Protein AF-A0A642UZW4-F1 (afdb_monomer_lite)

Sequence (227 aa):
MATSSFRPPGPIIRKPLVDSPTFKESLAEALVALPTDNDRHILNDFFTNYDKLSMEDAKAMNEIHKNSVEYCSSLVEKDPTVTVEKLEKIDERAVKYHHEWMQESEAIVAELESILAKEPTTEGKLLRSLENREMLKAARHKFIYKNKILFHNFISLDEEDRVKFNQASADYESRLDATEAEYYRKLDGLVVGSFVGSNITAITELRHGIQVEFNDDGVQKVILIKF

Radius of gyration: 21.27 Å; chains: 1; bounding box: 50×30×58 Å

Secondary structure (DSSP, 8-state):
------PPPPP--PPPSTT-HHHHHHHHHHHHH-SSHHHHHHHHHHHHHHHHHHHHHHHHHHHHHHHHHHHHHHHHHH-TT--HHHHHHHHHHHHHHHHHHHHHHHHHHHHHHHHHTT---HHHHHHHHHHHHHHHHHHHHHHHHHHHHHHHHHS---HHHHHHHHHHHHHHHHHHHHHHHHHHHHHHHHHHHHTTTSSEEEEEEETTEEEEEE-SSS---------

Foldseek 3Di:
DDPPQQDAQDAPDDDQQVPDPLAVVQLVVVLVPFPDPLLSVLSVVLSVVLSVLSVVLSVQSRVLVVVLVVLLSVLLVVFPPDDPVLSVVLNVVRNVLSVVLVVQLVVLQVVLLVVLVVDPDLVVNVVSLVVSVVSNLVSVVVSLVSSLVSSVVRGDDDPVVVVVNVVSSVVSSVSNVVSVVVSVVVSVVSVVVSCVVHQWAEWDDGPRHIDTDGDPDDHDYDYDDGD

Organism: Diutina rugosa (NCBI:txid5481)

pLDDT: mean 77.92, std 15.61, range [28.47, 95.56]

Structure (mmCIF, N/CA/C/O backbone):
data_AF-A0A642UZW4-F1
#
_entry.id   AF-A0A642UZW4-F1
#
loop_
_atom_site.group_PDB
_atom_site.id
_atom_site.type_symbol
_atom_site.label_atom_id
_atom_site.label_alt_id
_atom_site.label_comp_id
_atom_site.label_asym_id
_atom_site.label_entity_id
_atom_site.label_seq_id
_atom_site.pdbx_PDB_ins_code
_atom_site.Cartn_x
_atom_site.Cartn_y
_atom_site.Cartn_z
_atom_site.occupancy
_atom_site.B_iso_or_equiv
_atom_site.auth_seq_id
_atom_site.auth_comp_id
_atom_site.auth_asym_id
_atom_site.auth_atom_id
_atom_site.pdbx_PDB_model_num
ATOM 1 N N . MET A 1 1 ? -23.072 -18.637 25.030 1.00 33.25 1 MET A N 1
ATOM 2 C CA . MET A 1 1 ? -22.473 -17.297 24.865 1.00 33.25 1 MET A CA 1
ATOM 3 C C . MET A 1 1 ? -21.760 -17.302 23.527 1.00 33.25 1 MET A C 1
ATOM 5 O O . MET A 1 1 ? -20.817 -18.064 23.377 1.00 33.25 1 MET A O 1
ATOM 9 N N . ALA A 1 2 ? -22.277 -16.580 22.533 1.00 28.47 2 ALA A N 1
ATOM 10 C CA . ALA A 1 2 ? -21.600 -16.420 21.250 1.00 28.47 2 ALA A CA 1
ATOM 11 C C . ALA A 1 2 ? -20.626 -15.245 21.389 1.00 28.47 2 ALA A C 1
ATOM 13 O O . ALA A 1 2 ? -21.051 -14.105 21.553 1.00 28.47 2 ALA A O 1
ATOM 14 N N . THR A 1 3 ? -19.328 -15.531 21.406 1.00 34.94 3 THR A N 1
ATOM 15 C CA . THR A 1 3 ? -18.273 -14.519 21.338 1.00 34.94 3 THR A CA 1
ATOM 16 C C . THR A 1 3 ? -18.221 -14.002 19.904 1.00 34.94 3 THR A C 1
ATOM 18 O O . THR A 1 3 ? -17.580 -14.607 19.044 1.00 34.94 3 THR A O 1
ATOM 21 N N . SER A 1 4 ? -18.951 -12.923 19.623 1.00 40.53 4 SER A N 1
ATOM 22 C CA . SER A 1 4 ? -18.766 -12.150 18.395 1.00 40.53 4 SER A CA 1
ATOM 23 C C . SER A 1 4 ? -17.410 -11.456 18.491 1.00 40.53 4 SER A C 1
ATOM 25 O O . SER A 1 4 ? -17.287 -10.406 19.117 1.00 40.53 4 SER A O 1
ATOM 27 N N . SER A 1 5 ? -16.370 -12.091 17.952 1.00 47.75 5 SER A N 1
ATOM 28 C CA . SER A 1 5 ? -15.049 -11.482 17.831 1.00 47.75 5 SER A CA 1
ATOM 29 C C . SER A 1 5 ? -15.159 -10.282 16.895 1.00 47.75 5 SER A C 1
ATOM 31 O O . SER A 1 5 ? -15.598 -10.452 15.755 1.00 47.75 5 SER A O 1
ATOM 33 N N . PHE A 1 6 ? -14.754 -9.101 17.362 1.00 43.12 6 PHE A N 1
ATOM 34 C CA . PHE A 1 6 ? -14.530 -7.932 16.517 1.00 43.12 6 PHE A CA 1
ATOM 35 C C . PHE A 1 6 ? -13.739 -8.356 15.271 1.00 43.12 6 PHE A C 1
ATOM 37 O O . PHE A 1 6 ? -12.620 -8.861 15.386 1.00 43.12 6 PHE A O 1
ATOM 44 N N . ARG A 1 7 ? -14.352 -8.228 14.089 1.00 48.97 7 ARG A N 1
ATOM 45 C CA . ARG A 1 7 ? -13.653 -8.421 12.822 1.00 48.97 7 ARG A CA 1
ATOM 46 C C . ARG A 1 7 ? -13.128 -7.054 12.405 1.00 48.97 7 ARG A C 1
ATOM 48 O O . ARG A 1 7 ? -13.911 -6.125 12.249 1.00 48.97 7 ARG A O 1
ATOM 55 N N . PRO A 1 8 ? -11.811 -6.880 12.313 1.00 49.12 8 PRO A N 1
ATOM 56 C CA . PRO A 1 8 ? -11.257 -5.611 11.892 1.00 49.12 8 PRO A CA 1
ATOM 57 C C . PRO A 1 8 ? -11.430 -5.455 10.378 1.00 49.12 8 PRO A C 1
ATOM 59 O O . PRO A 1 8 ? -11.620 -6.459 9.679 1.00 49.12 8 PRO A O 1
ATOM 62 N N . PRO A 1 9 ? -11.316 -4.223 9.848 1.00 48.22 9 PRO A N 1
ATOM 63 C CA . PRO A 1 9 ? -11.236 -4.030 8.408 1.00 48.22 9 PRO A CA 1
ATOM 64 C C . PRO A 1 9 ? -10.120 -4.909 7.831 1.00 48.22 9 PRO A C 1
ATOM 66 O O . PRO A 1 9 ? -9.097 -5.129 8.477 1.00 48.22 9 PRO A O 1
ATOM 69 N N . GLY A 1 10 ? -10.353 -5.452 6.635 1.00 43.06 10 GLY A N 1
ATOM 70 C CA . GLY A 1 10 ? -9.433 -6.391 6.003 1.00 43.06 10 GLY A CA 1
ATOM 71 C C . GLY A 1 10 ? -8.014 -5.822 5.861 1.00 43.06 10 GLY A C 1
ATOM 72 O O . GLY A 1 10 ? -7.843 -4.599 5.818 1.00 43.06 10 GLY A O 1
ATOM 73 N N . PRO A 1 11 ? -6.994 -6.698 5.774 1.00 51.03 11 PRO A N 1
ATOM 74 C CA . PRO A 1 11 ? -5.611 -6.273 5.601 1.00 51.03 11 PRO A CA 1
ATOM 75 C C . PRO A 1 11 ? -5.443 -5.349 4.390 1.00 51.03 11 PRO A C 1
ATOM 77 O O . PRO A 1 11 ? -6.245 -5.360 3.455 1.00 51.03 11 PRO A O 1
ATOM 80 N N . ILE A 1 12 ? -4.348 -4.589 4.370 1.00 53.34 12 ILE A N 1
ATOM 81 C CA . ILE A 1 12 ? -3.862 -3.964 3.137 1.00 53.34 12 ILE A CA 1
ATOM 82 C C . ILE A 1 12 ? -3.385 -5.117 2.245 1.00 53.34 12 ILE A C 1
ATOM 84 O O . ILE A 1 12 ? -2.287 -5.643 2.422 1.00 53.34 12 ILE A O 1
ATOM 88 N N . ILE A 1 13 ? -4.249 -5.584 1.343 1.00 48.22 13 ILE A N 1
ATOM 89 C CA . ILE A 1 13 ? -3.930 -6.699 0.452 1.00 48.22 13 ILE A CA 1
ATOM 90 C C . ILE A 1 13 ? -3.102 -6.151 -0.708 1.00 48.22 13 ILE A C 1
ATOM 92 O O . ILE A 1 13 ? -3.631 -5.435 -1.549 1.00 48.22 13 ILE A O 1
ATOM 96 N N . ARG A 1 14 ? -1.824 -6.532 -0.760 1.00 52.09 14 ARG A N 1
ATOM 97 C CA . ARG A 1 14 ? -1.014 -6.518 -1.984 1.00 52.09 14 ARG A CA 1
ATOM 98 C C . ARG A 1 14 ? -0.985 -7.952 -2.507 1.00 52.09 14 ARG A C 1
ATOM 100 O O . ARG A 1 14 ? -0.580 -8.852 -1.766 1.00 52.09 14 ARG A O 1
ATOM 107 N N . LYS A 1 15 ? -1.499 -8.211 -3.712 1.00 48.84 15 LYS A N 1
ATOM 108 C CA . LYS A 1 15 ? -1.473 -9.576 -4.279 1.00 48.84 15 LYS A CA 1
ATOM 109 C C . LYS A 1 15 ? -0.094 -9.881 -4.887 1.00 48.84 15 LYS A C 1
ATOM 111 O O . LYS A 1 15 ? 0.452 -9.008 -5.555 1.00 48.84 15 LYS A O 1
ATOM 116 N N . PRO A 1 16 ? 0.450 -11.105 -4.720 1.00 51.16 16 PRO A N 1
ATOM 117 C CA . PRO A 1 16 ? 1.653 -11.528 -5.436 1.00 51.16 16 PRO A CA 1
ATOM 118 C C . PRO A 1 16 ? 1.428 -11.454 -6.947 1.00 51.16 16 PRO A C 1
ATOM 120 O O . PRO A 1 16 ? 0.398 -11.908 -7.455 1.00 51.16 16 PRO A O 1
ATOM 123 N N . LEU A 1 17 ? 2.388 -10.879 -7.666 1.00 55.47 17 LEU A N 1
ATOM 124 C CA . LEU A 1 17 ? 2.251 -10.590 -9.097 1.00 55.47 17 LEU A CA 1
ATOM 125 C C . LEU A 1 17 ? 2.514 -11.811 -9.969 1.00 55.47 17 LEU A C 1
ATOM 127 O O . LEU A 1 17 ? 1.839 -12.014 -10.979 1.00 55.47 17 LEU A O 1
ATOM 131 N N . VAL A 1 18 ? 3.420 -12.685 -9.529 1.00 54.19 18 VAL A N 1
ATOM 132 C CA . VAL A 1 18 ? 3.810 -13.893 -10.271 1.00 54.19 18 VAL A CA 1
ATOM 133 C C . VAL A 1 18 ? 2.687 -14.913 -10.389 1.00 54.19 18 VAL A C 1
ATOM 135 O O . VAL A 1 18 ? 2.788 -15.805 -11.223 1.00 54.19 18 VAL A O 1
ATOM 138 N N . ASP A 1 19 ? 1.614 -14.798 -9.606 1.00 55.66 19 ASP A N 1
ATOM 139 C CA . ASP A 1 19 ? 0.481 -15.724 -9.660 1.00 55.66 19 ASP A CA 1
ATOM 140 C C . ASP A 1 19 ? -0.618 -15.292 -10.643 1.00 55.66 19 ASP A C 1
ATOM 142 O O . ASP A 1 19 ? -1.536 -16.068 -10.916 1.00 55.66 19 ASP A O 1
ATOM 146 N N . SER A 1 20 ? -0.518 -14.095 -11.233 1.00 60.47 20 SER A N 1
ATOM 147 C CA . SER A 1 20 ? -1.465 -13.623 -12.246 1.00 60.47 20 SER A CA 1
ATOM 148 C C . SER A 1 20 ? -1.226 -14.319 -13.600 1.00 60.47 20 SER A C 1
ATOM 150 O O . SER A 1 20 ? -0.134 -14.204 -14.161 1.00 60.47 20 SER A O 1
ATOM 152 N N . PRO A 1 21 ? -2.226 -15.016 -14.181 1.00 63.47 21 PRO A N 1
ATOM 153 C CA . PRO A 1 21 ? -2.098 -15.622 -15.511 1.00 63.47 21 PRO A CA 1
ATOM 154 C C . PRO A 1 21 ? -1.728 -14.596 -16.590 1.00 63.47 21 PRO A C 1
ATOM 156 O O . PRO A 1 21 ? -0.811 -14.824 -17.372 1.00 63.47 21 PRO A O 1
ATOM 159 N N . THR A 1 22 ? -2.360 -13.423 -16.550 1.00 65.69 22 THR A N 1
ATOM 160 C CA . THR A 1 22 ? -2.105 -12.307 -17.473 1.00 65.69 22 THR A CA 1
ATOM 161 C C . THR A 1 22 ? -0.685 -11.751 -17.332 1.00 65.69 22 THR A C 1
ATOM 163 O O . THR A 1 22 ? -0.067 -11.359 -18.321 1.00 65.69 22 THR A O 1
ATOM 166 N N . PHE A 1 23 ? -0.134 -11.757 -16.114 1.00 67.88 23 PHE A N 1
ATOM 167 C CA . PHE A 1 23 ? 1.257 -11.369 -15.874 1.00 67.88 23 PHE A CA 1
ATOM 168 C C . PHE A 1 23 ? 2.230 -12.379 -16.488 1.00 67.88 23 PHE A C 1
ATOM 170 O O . PHE A 1 23 ? 3.172 -11.978 -17.162 1.00 67.88 23 PHE A O 1
ATOM 177 N N . LYS A 1 24 ? 1.987 -13.686 -16.311 1.00 69.69 24 LYS A N 1
ATOM 178 C CA . LYS A 1 24 ? 2.837 -14.740 -16.895 1.00 69.69 24 LYS A CA 1
ATOM 179 C C . LYS A 1 24 ? 2.856 -14.682 -18.420 1.00 69.69 24 LYS A C 1
ATOM 181 O O . LYS A 1 24 ? 3.923 -14.821 -19.010 1.00 69.69 24 LYS A O 1
ATOM 186 N N . GLU A 1 25 ? 1.697 -14.465 -19.037 1.00 69.25 25 GLU A N 1
ATOM 187 C CA . GLU A 1 25 ? 1.569 -14.309 -20.491 1.00 69.25 25 GLU A CA 1
ATOM 188 C C . GLU A 1 25 ? 2.346 -13.083 -20.982 1.00 69.25 25 GLU A C 1
ATOM 190 O O . GLU A 1 25 ? 3.206 -13.204 -21.851 1.00 69.25 25 GLU A O 1
ATOM 195 N N . SER A 1 26 ? 2.148 -11.931 -20.341 1.00 68.06 26 SER A N 1
ATOM 196 C CA . SER A 1 26 ? 2.834 -10.692 -20.727 1.00 68.06 26 SER A CA 1
ATOM 197 C C . SER A 1 26 ? 4.344 -10.739 -20.479 1.00 68.06 26 SER A C 1
ATOM 199 O O . SER A 1 26 ? 5.124 -10.208 -21.266 1.00 68.06 26 SER A O 1
ATOM 201 N N . LEU A 1 27 ? 4.784 -11.393 -19.399 1.00 74.06 27 LEU A N 1
ATOM 202 C CA . LEU A 1 27 ? 6.203 -11.615 -19.127 1.00 74.06 27 LEU A CA 1
ATOM 203 C C . LEU A 1 27 ? 6.821 -12.526 -20.191 1.00 74.06 27 LEU A C 1
ATOM 205 O O . LEU A 1 27 ? 7.923 -12.253 -20.658 1.00 74.06 27 LEU A O 1
ATOM 209 N N . ALA A 1 28 ? 6.122 -13.587 -20.598 1.00 75.38 28 ALA A N 1
ATOM 210 C CA . ALA A 1 28 ? 6.591 -14.468 -21.661 1.00 75.38 28 ALA A CA 1
ATOM 211 C C . ALA A 1 28 ? 6.733 -13.717 -22.995 1.00 75.38 28 ALA A C 1
ATOM 213 O O . ALA A 1 28 ? 7.761 -13.854 -23.658 1.00 75.38 28 ALA A O 1
ATOM 214 N N . GLU A 1 29 ? 5.756 -12.880 -23.357 1.00 73.81 29 GLU A N 1
ATOM 215 C CA . GLU A 1 29 ? 5.827 -12.017 -24.544 1.00 73.81 29 GLU A CA 1
ATOM 216 C C . GLU A 1 29 ? 7.008 -11.039 -24.472 1.00 73.81 29 GLU A C 1
ATOM 218 O O . GLU A 1 29 ? 7.793 -10.939 -25.420 1.00 73.81 29 GLU A O 1
ATOM 223 N N . ALA A 1 30 ? 7.195 -10.382 -23.325 1.00 71.69 30 ALA A N 1
ATOM 224 C CA . ALA A 1 30 ? 8.317 -9.480 -23.095 1.00 71.69 30 ALA A CA 1
ATOM 225 C C . ALA A 1 30 ? 9.669 -10.198 -23.231 1.00 71.69 30 ALA A C 1
ATOM 227 O O . ALA A 1 30 ? 10.563 -9.698 -23.910 1.00 71.69 30 ALA A O 1
ATOM 228 N N . LEU A 1 31 ? 9.819 -11.393 -22.650 1.00 78.19 31 LEU A N 1
ATOM 229 C CA . LEU A 1 31 ? 11.052 -12.185 -22.727 1.00 78.19 31 LEU A CA 1
ATOM 230 C C . LEU A 1 31 ? 11.396 -12.598 -24.168 1.00 78.19 31 LEU A C 1
ATOM 232 O O . LEU A 1 31 ? 12.574 -12.617 -24.536 1.00 78.19 31 LEU A O 1
ATOM 236 N N . VAL A 1 32 ? 10.391 -12.900 -24.998 1.00 78.69 32 VAL A N 1
ATOM 237 C CA . VAL A 1 32 ? 10.591 -13.207 -26.426 1.00 78.69 32 VAL A CA 1
ATOM 238 C C . VAL A 1 32 ? 11.089 -11.980 -27.191 1.00 78.69 32 VAL A C 1
ATOM 240 O O . VAL A 1 32 ? 11.952 -12.118 -28.058 1.00 78.69 32 VAL A O 1
ATOM 243 N N . ALA A 1 33 ? 10.593 -10.789 -26.849 1.00 73.44 33 ALA A N 1
ATOM 244 C CA . ALA A 1 33 ? 10.985 -9.535 -27.490 1.00 73.44 33 ALA A CA 1
ATOM 245 C C . ALA A 1 33 ? 12.414 -9.075 -27.138 1.00 73.44 33 ALA A C 1
ATOM 247 O O . ALA A 1 33 ? 12.972 -8.230 -27.837 1.00 73.44 33 ALA A O 1
ATOM 248 N N . LEU A 1 34 ? 13.025 -9.618 -26.077 1.00 75.38 34 LEU A N 1
ATOM 249 C CA . LEU A 1 34 ? 14.373 -9.228 -25.666 1.00 75.38 34 LEU A CA 1
ATOM 250 C C . LEU A 1 34 ? 15.449 -9.755 -26.638 1.00 75.38 34 LEU A C 1
ATOM 252 O O . LEU A 1 34 ? 15.428 -10.938 -27.003 1.00 75.38 34 LEU A O 1
ATOM 256 N N . PRO A 1 35 ? 16.431 -8.909 -27.013 1.00 72.94 35 PRO A N 1
ATOM 257 C CA . PRO A 1 35 ? 17.403 -9.212 -28.062 1.00 72.94 35 PRO A CA 1
ATOM 258 C C . PRO A 1 35 ? 18.494 -10.195 -27.624 1.00 72.94 35 PRO A C 1
ATOM 260 O O . PRO A 1 35 ? 19.092 -10.853 -28.475 1.00 72.94 35 PRO A O 1
ATOM 263 N N . THR A 1 36 ? 18.768 -10.312 -26.319 1.00 81.62 36 THR A N 1
ATOM 264 C CA . THR A 1 36 ? 19.846 -11.163 -25.797 1.00 81.62 36 THR A CA 1
ATOM 265 C C . THR A 1 36 ? 19.372 -12.078 -24.669 1.00 81.62 36 THR A C 1
ATOM 267 O O . THR A 1 36 ? 18.489 -11.724 -23.888 1.00 81.62 36 THR A O 1
ATOM 270 N N . ASP A 1 37 ? 20.000 -13.252 -24.541 1.00 84.62 37 ASP A N 1
ATOM 271 C CA . ASP A 1 37 ? 19.759 -14.165 -23.411 1.00 84.62 37 ASP A CA 1
ATOM 272 C C . ASP A 1 37 ? 20.139 -13.532 -22.066 1.00 84.62 37 ASP A C 1
ATOM 274 O O . ASP A 1 37 ? 19.515 -13.815 -21.045 1.00 84.62 37 ASP A O 1
ATOM 278 N N . ASN A 1 38 ? 21.121 -12.627 -22.074 1.00 84.44 38 ASN A N 1
ATOM 279 C CA . ASN A 1 38 ? 21.510 -11.862 -20.897 1.00 84.44 38 ASN A CA 1
ATOM 280 C C . ASN A 1 38 ? 20.394 -10.902 -20.450 1.00 84.44 38 ASN A C 1
ATOM 282 O O . ASN A 1 38 ? 20.053 -10.881 -19.272 1.00 84.44 38 ASN A O 1
ATOM 286 N N . ASP A 1 39 ? 19.771 -10.165 -21.377 1.00 79.88 39 ASP A N 1
ATOM 287 C CA . ASP A 1 39 ? 18.637 -9.286 -21.058 1.00 79.88 39 ASP A CA 1
ATOM 288 C C . ASP A 1 39 ? 17.445 -10.101 -20.519 1.00 79.88 39 ASP A C 1
ATOM 290 O O . ASP A 1 39 ? 16.787 -9.680 -19.567 1.00 79.88 39 ASP A O 1
ATOM 294 N N . ARG A 1 40 ? 17.190 -11.298 -21.076 1.00 83.56 40 ARG A N 1
ATOM 295 C CA . ARG A 1 40 ? 16.146 -12.222 -20.584 1.00 83.56 40 ARG A CA 1
ATOM 296 C C . ARG A 1 40 ? 16.407 -12.673 -19.154 1.00 83.56 40 ARG A C 1
ATOM 298 O O . ARG A 1 40 ? 15.490 -12.655 -18.334 1.00 83.56 40 ARG A O 1
ATOM 305 N N . HIS A 1 41 ? 17.647 -13.057 -18.856 1.00 86.25 41 HIS A N 1
ATOM 306 C CA . HIS A 1 41 ? 18.057 -13.440 -17.508 1.00 86.25 41 HIS A CA 1
ATOM 307 C C . HIS A 1 41 ? 17.889 -12.273 -16.529 1.00 86.25 41 HIS A C 1
ATOM 309 O O . HIS A 1 41 ? 17.290 -12.443 -15.471 1.00 86.25 41 HIS A O 1
ATOM 315 N N . ILE A 1 42 ? 18.338 -11.076 -16.913 1.00 85.75 42 ILE A N 1
ATOM 316 C CA . ILE A 1 42 ? 18.202 -9.850 -16.120 1.00 85.75 42 ILE A CA 1
ATOM 317 C C . ILE A 1 42 ? 16.729 -9.533 -15.822 1.00 85.75 42 ILE A C 1
ATOM 319 O O . ILE A 1 42 ? 16.389 -9.250 -14.672 1.00 85.75 42 ILE A O 1
ATOM 323 N N . LEU A 1 43 ? 15.848 -9.599 -16.827 1.00 82.88 43 LEU A N 1
ATOM 324 C CA . LEU A 1 43 ? 14.422 -9.315 -16.650 1.00 82.88 43 LEU A CA 1
ATOM 325 C C . LEU A 1 43 ? 13.751 -10.336 -15.718 1.00 82.88 43 LEU A C 1
ATOM 327 O O . LEU A 1 43 ? 12.979 -9.961 -14.835 1.00 82.88 43 LEU A O 1
ATOM 331 N N . ASN A 1 44 ? 14.061 -11.622 -15.884 1.00 84.56 44 ASN A N 1
ATOM 332 C CA . ASN A 1 44 ? 13.497 -12.687 -15.055 1.00 84.56 44 ASN A CA 1
ATOM 333 C C . ASN A 1 44 ? 13.981 -12.606 -13.593 1.00 84.56 44 ASN A C 1
ATOM 335 O O . ASN A 1 44 ? 13.190 -12.736 -12.652 1.00 84.56 44 ASN A O 1
ATOM 339 N N . ASP A 1 45 ? 15.271 -12.325 -13.391 1.00 87.06 45 ASP A N 1
ATOM 340 C CA . ASP A 1 45 ? 15.851 -12.092 -12.066 1.00 87.06 45 ASP A CA 1
ATOM 341 C C . ASP A 1 45 ? 15.247 -10.861 -11.394 1.00 87.06 45 ASP A C 1
ATOM 343 O O . ASP A 1 45 ? 14.955 -10.889 -10.194 1.00 87.06 45 ASP A O 1
ATOM 347 N N . PHE A 1 46 ? 15.037 -9.780 -12.152 1.00 85.94 46 PHE A N 1
ATOM 348 C CA . PHE A 1 46 ? 14.374 -8.583 -11.654 1.00 85.94 46 PHE A CA 1
ATOM 349 C C . PHE A 1 46 ? 12.989 -8.923 -11.099 1.00 85.94 46 PHE A C 1
ATOM 351 O O . PHE A 1 46 ? 12.739 -8.656 -9.926 1.00 85.94 46 PHE A O 1
ATOM 358 N N . PHE A 1 47 ? 12.123 -9.575 -11.884 1.00 82.38 47 PHE A N 1
ATOM 359 C CA . PHE A 1 47 ? 10.766 -9.910 -11.440 1.00 82.38 47 PHE A CA 1
ATOM 360 C C . PHE A 1 47 ? 10.740 -10.891 -10.263 1.00 82.38 47 PHE A C 1
ATOM 362 O O . PHE A 1 47 ? 9.913 -10.746 -9.365 1.00 82.38 47 PHE A O 1
ATOM 369 N N . THR A 1 48 ? 11.684 -11.834 -10.205 1.00 84.44 48 THR A N 1
ATOM 370 C CA . THR A 1 48 ? 11.826 -12.746 -9.058 1.00 84.44 48 THR A CA 1
ATOM 371 C C . THR A 1 48 ? 12.182 -11.999 -7.770 1.00 84.44 48 THR A C 1
ATOM 373 O O . THR A 1 48 ? 11.646 -12.292 -6.701 1.00 84.44 48 THR A O 1
ATOM 376 N N . ASN A 1 49 ? 13.109 -11.042 -7.837 1.00 87.75 49 ASN A N 1
ATOM 377 C CA . ASN A 1 49 ? 13.505 -10.250 -6.670 1.00 87.75 49 ASN A CA 1
ATOM 378 C C . ASN A 1 49 ? 12.456 -9.202 -6.299 1.00 87.75 49 ASN A C 1
ATOM 380 O O . ASN A 1 49 ? 12.255 -8.911 -5.121 1.00 87.75 49 ASN A O 1
ATOM 384 N N . TYR A 1 50 ? 11.771 -8.670 -7.301 1.00 83.38 50 TYR A N 1
ATOM 385 C CA . TYR A 1 50 ? 10.678 -7.740 -7.126 1.00 83.38 50 TYR A CA 1
ATOM 386 C C . TYR A 1 50 ? 9.489 -8.398 -6.399 1.00 83.38 50 TYR A C 1
ATOM 388 O O . TYR A 1 50 ? 8.975 -7.825 -5.440 1.00 83.38 50 TYR A O 1
ATOM 396 N N . ASP A 1 51 ? 9.112 -9.627 -6.761 1.00 82.06 51 ASP A N 1
ATOM 397 C CA . ASP A 1 51 ? 8.048 -10.355 -6.060 1.00 82.06 51 ASP A CA 1
ATOM 398 C C . ASP A 1 51 ? 8.397 -10.620 -4.590 1.00 82.06 51 ASP A C 1
ATOM 400 O O . ASP A 1 51 ? 7.600 -10.329 -3.699 1.00 82.06 51 ASP A O 1
ATOM 404 N N . LYS A 1 52 ? 9.633 -11.059 -4.311 1.00 86.94 52 LYS A N 1
ATOM 405 C CA . LYS A 1 52 ? 10.127 -11.205 -2.931 1.00 86.94 52 LYS A CA 1
ATOM 406 C C . LYS A 1 52 ? 10.007 -9.897 -2.149 1.00 86.94 52 LYS A C 1
ATOM 408 O O . LYS A 1 52 ? 9.527 -9.910 -1.019 1.00 86.94 52 LYS A O 1
ATOM 413 N N . LEU A 1 53 ? 10.412 -8.777 -2.752 1.00 86.19 53 LEU A N 1
ATOM 414 C CA . LEU A 1 53 ? 10.310 -7.455 -2.136 1.00 86.19 53 LEU A CA 1
ATOM 415 C C . LEU A 1 53 ? 8.847 -7.069 -1.849 1.00 86.19 53 LEU A C 1
ATOM 417 O O . LEU A 1 53 ? 8.551 -6.572 -0.763 1.00 86.19 53 LEU A O 1
ATOM 421 N N . SER A 1 54 ? 7.936 -7.328 -2.789 1.00 81.00 54 SER A N 1
ATOM 422 C CA . SER A 1 54 ? 6.499 -7.078 -2.624 1.00 81.00 54 SER A CA 1
ATOM 423 C C . SER A 1 54 ? 5.894 -7.934 -1.503 1.00 81.00 54 SER A C 1
ATOM 425 O O . SER A 1 54 ? 5.163 -7.427 -0.652 1.00 81.00 54 SER A O 1
ATOM 427 N N . MET A 1 55 ? 6.267 -9.216 -1.418 1.00 83.19 55 MET A N 1
ATOM 428 C CA . MET A 1 55 ? 5.848 -10.109 -0.333 1.00 83.19 55 MET A CA 1
ATOM 429 C C . MET A 1 55 ? 6.382 -9.670 1.039 1.00 83.19 55 MET A C 1
ATOM 431 O O . MET A 1 55 ? 5.655 -9.743 2.033 1.00 83.19 55 MET A O 1
ATOM 435 N N . GLU A 1 56 ? 7.642 -9.230 1.116 1.00 89.19 56 GLU A N 1
ATOM 436 C CA . GLU A 1 56 ? 8.242 -8.694 2.346 1.00 89.19 56 GLU A CA 1
ATOM 437 C C . GLU A 1 56 ? 7.498 -7.452 2.842 1.00 89.19 56 GLU A C 1
ATOM 439 O O . GLU A 1 56 ? 7.169 -7.361 4.027 1.00 89.19 56 GLU A O 1
ATOM 444 N N . ASP A 1 57 ? 7.201 -6.519 1.937 1.00 85.38 57 ASP A N 1
ATOM 445 C CA . ASP A 1 57 ? 6.442 -5.313 2.249 1.00 85.38 57 ASP A CA 1
ATOM 446 C C . ASP A 1 57 ? 5.008 -5.642 2.689 1.00 85.38 57 ASP A C 1
ATOM 448 O O . ASP A 1 57 ? 4.577 -5.204 3.757 1.00 85.38 57 ASP A O 1
ATOM 452 N N . ALA A 1 58 ? 4.302 -6.503 1.950 1.00 81.31 58 ALA A N 1
ATOM 453 C CA . ALA A 1 58 ? 2.959 -6.947 2.314 1.00 81.31 58 ALA A CA 1
ATOM 454 C C . ALA A 1 58 ? 2.935 -7.581 3.714 1.00 81.31 58 ALA A C 1
ATOM 456 O O . ALA A 1 58 ? 2.038 -7.316 4.519 1.00 81.31 58 ALA A O 1
ATOM 457 N N . LYS A 1 59 ? 3.944 -8.397 4.041 1.00 87.00 59 LYS A N 1
ATOM 458 C CA . LYS A 1 59 ? 4.097 -8.987 5.375 1.00 87.00 59 LYS A CA 1
ATOM 459 C C . LYS A 1 59 ? 4.305 -7.913 6.447 1.00 87.00 59 LYS A C 1
ATOM 461 O O . LYS A 1 59 ? 3.638 -7.975 7.479 1.00 87.00 59 LYS A O 1
ATOM 466 N N . ALA A 1 60 ? 5.180 -6.937 6.206 1.00 89.94 60 ALA A N 1
ATOM 467 C CA . ALA A 1 60 ? 5.450 -5.848 7.145 1.00 89.94 60 ALA A CA 1
ATOM 468 C C . ALA A 1 60 ? 4.208 -4.970 7.386 1.00 89.94 60 ALA A C 1
ATOM 470 O O . ALA A 1 60 ? 3.846 -4.710 8.535 1.00 89.94 60 ALA A O 1
ATOM 471 N N . MET A 1 61 ? 3.500 -4.585 6.320 1.00 87.06 61 MET A N 1
ATOM 472 C CA . MET A 1 61 ? 2.247 -3.825 6.395 1.00 87.06 61 MET A CA 1
ATOM 473 C C . MET A 1 61 ? 1.169 -4.582 7.183 1.00 87.06 61 MET A C 1
ATOM 475 O O . MET A 1 61 ? 0.503 -4.007 8.050 1.00 87.06 61 MET A O 1
ATOM 479 N N . ASN A 1 62 ? 1.031 -5.889 6.941 1.00 85.62 62 ASN A N 1
ATOM 480 C CA . ASN A 1 62 ? 0.085 -6.743 7.661 1.00 85.62 62 ASN A CA 1
ATOM 481 C C . ASN A 1 62 ? 0.428 -6.887 9.143 1.00 85.62 62 ASN A C 1
ATOM 483 O O . ASN A 1 62 ? -0.474 -6.908 9.977 1.00 85.62 62 ASN A O 1
ATOM 487 N N . GLU A 1 63 ? 1.709 -6.955 9.495 1.00 90.88 63 GLU A N 1
ATOM 488 C CA . GLU A 1 63 ? 2.141 -6.984 10.891 1.00 90.88 63 GLU A CA 1
ATOM 489 C C . GLU A 1 63 ? 1.832 -5.660 11.607 1.00 90.88 63 GLU A C 1
ATOM 491 O O . GLU A 1 63 ? 1.334 -5.660 12.735 1.00 90.88 63 GLU A O 1
ATOM 496 N N . ILE A 1 64 ? 2.056 -4.519 10.948 1.00 91.69 64 ILE A N 1
ATOM 497 C CA . ILE A 1 64 ? 1.692 -3.196 11.479 1.00 91.69 64 ILE A CA 1
ATOM 498 C C . ILE A 1 64 ? 0.175 -3.108 11.703 1.00 91.69 64 ILE A C 1
ATOM 500 O O . ILE A 1 64 ? -0.269 -2.681 12.771 1.00 91.69 64 ILE A O 1
ATOM 504 N N . HIS A 1 65 ? -0.620 -3.573 10.736 1.00 88.38 65 HIS A N 1
ATOM 505 C CA . HIS A 1 65 ? -2.078 -3.609 10.841 1.00 88.38 65 HIS A CA 1
ATOM 506 C C . HIS A 1 65 ? -2.570 -4.545 11.950 1.00 88.38 65 HIS A C 1
ATOM 508 O O . HIS A 1 65 ? -3.372 -4.128 12.783 1.00 88.38 65 HIS A O 1
ATOM 514 N N . LYS A 1 66 ? -2.034 -5.767 12.031 1.00 88.38 66 LYS A N 1
ATOM 515 C CA . LYS A 1 66 ? -2.360 -6.734 13.085 1.00 88.38 66 LYS A CA 1
ATOM 516 C C . LYS A 1 66 ? -2.133 -6.150 14.482 1.00 88.38 66 LYS A C 1
ATOM 518 O O . LYS A 1 66 ? -3.021 -6.237 15.322 1.00 88.38 66 LYS A O 1
ATOM 523 N N . ASN A 1 67 ? -0.993 -5.494 14.706 1.00 90.50 67 ASN A N 1
ATOM 524 C CA . ASN A 1 67 ? -0.692 -4.859 15.992 1.00 90.50 67 ASN A CA 1
ATOM 525 C C . ASN A 1 67 ? -1.710 -3.757 16.348 1.00 90.50 67 ASN A C 1
ATOM 527 O O . ASN A 1 67 ? -2.140 -3.651 17.495 1.00 90.50 67 ASN A O 1
ATOM 531 N N . SER A 1 68 ? -2.117 -2.941 15.367 1.00 89.75 68 SER A N 1
ATOM 532 C CA . SER A 1 68 ? -3.133 -1.895 15.568 1.00 89.75 68 SER A CA 1
ATOM 533 C C . SER A 1 68 ? -4.501 -2.487 15.916 1.00 89.75 68 SER A C 1
ATOM 535 O O . SER A 1 68 ? -5.174 -2.024 16.838 1.00 89.75 68 SER A O 1
ATOM 537 N N . VAL A 1 69 ? -4.884 -3.555 15.220 1.00 86.69 69 VAL A N 1
ATOM 538 C CA . VAL A 1 69 ? -6.114 -4.307 15.464 1.00 86.69 69 VAL A CA 1
ATOM 539 C C . VAL A 1 69 ? -6.149 -4.912 16.865 1.00 86.69 69 VAL A C 1
ATOM 541 O O . VAL A 1 69 ? -7.152 -4.769 17.565 1.00 86.69 69 VAL A O 1
ATOM 544 N N . GLU A 1 70 ? -5.077 -5.589 17.277 1.00 88.38 70 GLU A N 1
ATOM 545 C CA . GLU A 1 70 ? -4.972 -6.212 18.600 1.00 88.38 70 GLU A CA 1
ATOM 546 C C . GLU A 1 70 ? -5.078 -5.152 19.698 1.00 88.38 70 GLU A C 1
ATOM 548 O O . GLU A 1 70 ? -5.821 -5.323 20.666 1.00 88.38 70 GLU A O 1
ATOM 553 N N . TYR A 1 71 ? -4.429 -4.003 19.497 1.00 90.94 71 TYR A N 1
ATOM 554 C CA . TYR A 1 71 ? -4.548 -2.867 20.401 1.00 90.94 71 TYR A CA 1
ATOM 555 C C . TYR A 1 71 ? -5.985 -2.326 20.481 1.00 90.94 71 TYR A C 1
ATOM 557 O O . TYR A 1 71 ? -6.519 -2.187 21.582 1.00 90.94 71 TYR A O 1
ATOM 565 N N . CYS A 1 72 ? -6.655 -2.096 19.347 1.00 88.75 72 CYS A N 1
ATOM 566 C CA . CYS A 1 72 ? -8.053 -1.651 19.327 1.00 88.75 72 CYS A CA 1
ATOM 567 C C . CYS A 1 72 ? -8.986 -2.665 20.004 1.00 88.75 72 CYS A C 1
ATOM 569 O O . CYS A 1 72 ? -9.855 -2.278 20.780 1.00 88.75 72 CYS A O 1
ATOM 571 N N . SER A 1 73 ? -8.766 -3.959 19.769 1.00 87.81 73 SER A N 1
ATOM 572 C CA . SER A 1 73 ? -9.531 -5.046 20.391 1.00 87.81 73 SER A CA 1
ATOM 573 C C . SER A 1 73 ? -9.372 -5.030 21.913 1.00 87.81 73 SER A C 1
ATOM 575 O O . SER A 1 73 ? -10.360 -5.116 22.634 1.00 87.81 73 SER A O 1
ATOM 577 N N . SER A 1 74 ? -8.153 -4.800 22.411 1.00 89.81 74 SER A N 1
ATOM 578 C CA . SER A 1 74 ? -7.898 -4.683 23.853 1.00 89.81 74 SER A CA 1
ATOM 579 C C . SER A 1 74 ? -8.615 -3.494 24.508 1.00 89.81 74 SER A C 1
ATOM 581 O O . SER A 1 74 ? -8.979 -3.563 25.679 1.00 89.81 74 SER A O 1
ATOM 583 N N . LEU A 1 75 ? -8.828 -2.395 23.773 1.00 89.56 75 LEU A N 1
ATOM 584 C CA . LEU A 1 75 ? -9.575 -1.233 24.264 1.00 89.56 75 LEU A CA 1
ATOM 585 C C . LEU A 1 75 ? -11.081 -1.505 24.263 1.00 89.56 75 LEU A C 1
ATOM 587 O O . LEU A 1 75 ? -11.774 -1.149 25.211 1.00 89.56 75 LEU A O 1
ATOM 591 N N . VAL A 1 76 ? -11.572 -2.189 23.230 1.00 87.88 76 VAL A N 1
ATOM 592 C CA . VAL A 1 76 ? -12.962 -2.649 23.141 1.00 87.88 76 VAL A CA 1
ATOM 593 C C . VAL A 1 76 ? -13.314 -3.572 24.311 1.00 87.88 76 VAL A C 1
ATOM 595 O O . VAL A 1 76 ? -14.367 -3.408 24.916 1.00 87.88 76 VAL A O 1
ATOM 598 N N . GLU A 1 77 ? -12.433 -4.513 24.660 1.00 86.88 77 GLU A N 1
ATOM 599 C CA . GLU A 1 77 ? -12.637 -5.446 25.780 1.00 86.88 77 GLU A CA 1
ATOM 600 C C . GLU A 1 77 ? -12.710 -4.753 27.149 1.00 86.88 77 GLU A C 1
ATOM 602 O O . GLU A 1 77 ? -13.335 -5.276 28.073 1.00 86.88 77 GLU A O 1
ATOM 607 N N . LYS A 1 78 ? -12.084 -3.579 27.288 1.00 86.44 78 LYS A N 1
ATOM 608 C CA . LYS A 1 78 ? -12.102 -2.786 28.523 1.00 86.44 78 LYS A CA 1
ATOM 609 C C . LYS A 1 78 ? -13.340 -1.908 28.666 1.00 86.44 78 LYS A C 1
ATOM 611 O O . LYS A 1 78 ? -13.644 -1.519 29.791 1.00 86.44 78 LYS A O 1
ATOM 616 N N . ASP A 1 79 ? -14.031 -1.575 27.576 1.00 84.06 79 ASP A N 1
ATOM 617 C CA . ASP A 1 79 ? -15.204 -0.700 27.611 1.00 84.06 79 ASP A CA 1
ATOM 618 C C . ASP A 1 79 ? -16.483 -1.515 27.902 1.00 84.06 79 ASP A C 1
ATOM 620 O O . ASP A 1 79 ? -17.017 -2.187 27.013 1.00 84.06 79 ASP A O 1
ATOM 624 N N . PRO A 1 80 ? -17.047 -1.430 29.125 1.00 82.62 80 PRO A N 1
ATOM 625 C CA . PRO A 1 80 ? -18.234 -2.197 29.501 1.00 82.62 80 PRO A CA 1
ATOM 626 C C . PRO A 1 80 ? -19.506 -1.729 28.778 1.00 82.62 80 PRO A C 1
ATOM 628 O O . PRO A 1 80 ? -20.544 -2.383 28.870 1.00 82.62 80 PRO A O 1
ATOM 631 N N . THR A 1 81 ? -19.464 -0.584 28.088 1.00 85.12 81 THR A N 1
ATOM 632 C CA . THR A 1 81 ? -20.598 -0.030 27.340 1.00 85.12 81 THR A CA 1
ATOM 633 C C . THR A 1 81 ? -20.681 -0.561 25.911 1.00 85.12 81 THR A C 1
ATOM 635 O O . THR A 1 81 ? -21.645 -0.249 25.194 1.00 85.12 81 THR A O 1
ATOM 638 N N . VAL A 1 82 ? -19.685 -1.334 25.470 1.00 85.62 82 VAL A N 1
ATOM 639 C CA . VAL A 1 82 ? -19.682 -1.974 24.159 1.00 85.62 82 VAL A CA 1
ATOM 640 C C . VAL A 1 82 ? -20.659 -3.141 24.165 1.00 85.62 82 VAL A C 1
ATOM 642 O O . VAL A 1 82 ? -20.527 -4.108 24.911 1.00 85.62 82 VAL A O 1
ATOM 645 N N . THR A 1 83 ? -21.649 -3.061 23.284 1.00 87.00 83 THR A N 1
ATOM 646 C CA . THR A 1 83 ? -22.604 -4.140 23.034 1.00 87.00 83 THR A CA 1
ATOM 647 C C . THR A 1 83 ? -22.273 -4.840 21.722 1.00 87.00 83 THR A C 1
ATOM 649 O O . THR A 1 83 ? -21.591 -4.281 20.861 1.00 87.00 83 THR A O 1
ATOM 652 N N . VAL A 1 84 ? -22.815 -6.045 21.530 1.00 85.44 84 VAL A N 1
ATOM 653 C CA . VAL A 1 84 ? -22.719 -6.763 20.247 1.00 85.44 84 VAL A CA 1
ATOM 654 C C . VAL A 1 84 ? -23.244 -5.898 19.095 1.00 85.44 84 VAL A C 1
ATOM 656 O O . VAL A 1 84 ? -22.562 -5.754 18.092 1.00 85.44 84 VAL A O 1
ATOM 659 N N . GLU A 1 85 ? -24.377 -5.215 19.283 1.00 86.94 85 GLU A N 1
ATOM 660 C CA . GLU A 1 85 ? -24.952 -4.316 18.270 1.00 86.94 85 GLU A CA 1
ATOM 661 C C . GLU A 1 85 ? -24.016 -3.142 17.915 1.00 86.94 85 GLU A C 1
ATOM 663 O O . GLU A 1 85 ? -23.935 -2.721 16.761 1.00 86.94 85 GLU A O 1
ATOM 668 N N . LYS A 1 86 ? -23.284 -2.586 18.894 1.00 87.19 86 LYS A N 1
ATOM 669 C CA . LYS A 1 86 ? -22.269 -1.559 18.613 1.00 87.19 86 LYS A CA 1
ATOM 670 C C . LYS A 1 86 ? -21.114 -2.140 17.800 1.00 87.19 86 LYS A C 1
ATOM 672 O O . LYS A 1 86 ? -20.667 -1.480 16.870 1.00 87.19 86 LYS A O 1
ATOM 677 N N . LEU A 1 87 ? -20.655 -3.349 18.125 1.00 84.50 87 LEU A N 1
ATOM 678 C CA . LEU A 1 87 ? -19.572 -4.014 17.394 1.00 84.50 87 LEU A CA 1
ATOM 679 C C . LEU A 1 87 ? -19.958 -4.329 15.953 1.00 84.50 87 LEU A C 1
ATOM 681 O O . LEU A 1 87 ? -19.166 -4.057 15.057 1.00 84.50 87 LEU A O 1
ATOM 685 N N . GLU A 1 88 ? -21.178 -4.813 15.725 1.00 86.31 88 GLU A N 1
ATOM 686 C CA . GLU A 1 88 ? -21.724 -5.039 14.382 1.00 86.31 88 GLU A CA 1
ATOM 687 C C . GLU A 1 88 ? -21.735 -3.735 13.571 1.00 86.31 88 GLU A C 1
ATOM 689 O O . GLU A 1 88 ? -21.248 -3.702 12.445 1.00 86.31 88 GLU A O 1
ATOM 694 N N . LYS A 1 89 ? -22.166 -2.615 14.169 1.00 87.62 89 LYS A N 1
ATOM 695 C CA . LYS A 1 89 ? -22.135 -1.300 13.503 1.00 87.62 89 LYS A CA 1
ATOM 696 C C . LYS A 1 89 ? -20.722 -0.797 13.203 1.00 87.62 89 LYS A C 1
ATOM 698 O O . LYS A 1 89 ? -20.535 -0.089 12.210 1.00 87.62 89 LYS A O 1
ATOM 703 N N . ILE A 1 90 ? -19.743 -1.089 14.063 1.00 87.31 90 ILE A N 1
ATOM 704 C CA . ILE A 1 90 ? -18.339 -0.749 13.795 1.00 87.31 90 ILE A CA 1
ATOM 705 C C . ILE A 1 90 ? -17.833 -1.587 12.618 1.00 87.31 90 ILE A C 1
ATOM 707 O O . ILE A 1 90 ? -17.276 -1.009 11.689 1.00 87.31 90 ILE A O 1
ATOM 711 N N . ASP A 1 91 ? -18.065 -2.901 12.624 1.00 85.56 91 ASP A N 1
ATOM 712 C CA . ASP A 1 91 ? -17.639 -3.815 11.555 1.00 85.56 91 ASP A CA 1
ATOM 713 C C . ASP A 1 91 ? -18.259 -3.421 10.204 1.00 85.56 91 ASP A C 1
ATOM 715 O O . ASP A 1 91 ? -17.541 -3.167 9.239 1.00 85.56 91 ASP A O 1
ATOM 719 N N . GLU A 1 92 ? -19.578 -3.207 10.151 1.00 88.31 92 GLU A N 1
ATOM 720 C CA . GLU A 1 92 ? -20.282 -2.747 8.945 1.00 88.31 92 GLU A CA 1
ATOM 721 C C . GLU A 1 92 ? -19.672 -1.461 8.362 1.00 88.31 92 GLU A C 1
ATOM 723 O O . GLU A 1 92 ? -19.475 -1.335 7.148 1.00 88.31 92 GLU A O 1
ATOM 728 N N . ARG A 1 93 ? -19.349 -0.485 9.220 1.00 90.81 93 ARG A N 1
ATOM 729 C CA . ARG A 1 93 ? -18.742 0.783 8.788 1.00 90.81 93 ARG A CA 1
ATOM 730 C C . ARG A 1 93 ? -17.281 0.618 8.386 1.00 90.81 93 ARG A C 1
ATOM 732 O O . ARG A 1 93 ? -16.868 1.239 7.408 1.00 90.81 93 ARG A O 1
ATOM 739 N N . ALA A 1 94 ? -16.516 -0.203 9.096 1.00 86.69 94 ALA A N 1
ATOM 740 C CA . ALA A 1 94 ? -15.125 -0.487 8.774 1.00 86.69 94 ALA A CA 1
ATOM 741 C C . ALA A 1 94 ? -15.010 -1.202 7.418 1.00 86.69 94 ALA A C 1
ATOM 743 O O . ALA A 1 94 ? -14.215 -0.788 6.572 1.00 86.69 94 ALA A O 1
ATOM 744 N N . VAL A 1 95 ? -15.870 -2.195 7.162 1.00 86.44 95 VAL A N 1
ATOM 745 C CA . VAL A 1 95 ? -15.996 -2.874 5.863 1.00 86.44 95 VAL A CA 1
ATOM 746 C C . VAL A 1 95 ? -16.375 -1.883 4.767 1.00 86.44 95 VAL A C 1
ATOM 748 O O . VAL A 1 95 ? -15.753 -1.878 3.703 1.00 86.44 95 VAL A O 1
ATOM 751 N N . LYS A 1 96 ? -17.342 -0.994 5.023 1.00 90.56 96 LYS A N 1
ATOM 752 C CA . LYS A 1 96 ? -17.710 0.059 4.069 1.00 90.56 96 LYS A CA 1
ATOM 753 C C . LYS A 1 96 ? -16.519 0.961 3.732 1.00 90.56 96 LYS A C 1
ATOM 755 O O . LYS A 1 96 ? -16.261 1.201 2.557 1.00 90.56 96 LYS A O 1
ATOM 760 N N . TYR A 1 97 ? -15.780 1.444 4.730 1.00 90.56 97 TYR A N 1
ATOM 761 C CA . TYR A 1 97 ? -14.611 2.299 4.500 1.00 90.56 97 TYR A CA 1
ATOM 762 C C . TYR A 1 97 ? -13.483 1.571 3.778 1.00 90.56 97 TYR A C 1
ATOM 764 O O . TYR A 1 97 ? -12.817 2.178 2.942 1.00 90.56 97 TYR A O 1
ATOM 772 N N . HIS A 1 98 ? -13.286 0.285 4.064 1.00 87.12 98 HIS A N 1
ATOM 773 C CA . HIS A 1 98 ? -12.330 -0.541 3.339 1.00 87.12 98 HIS A CA 1
ATOM 774 C C . HIS A 1 98 ? -12.729 -0.673 1.864 1.00 87.12 98 HIS A C 1
ATOM 776 O O . HIS A 1 98 ? -11.895 -0.479 0.986 1.00 87.12 98 HIS A O 1
ATOM 782 N N . HIS A 1 99 ? -14.011 -0.914 1.574 1.00 87.12 99 HIS A N 1
ATOM 783 C CA . HIS A 1 99 ? -14.501 -0.983 0.199 1.00 87.12 99 HIS A CA 1
ATOM 784 C C . HIS A 1 99 ? -14.367 0.354 -0.546 1.00 87.12 99 HIS A C 1
ATOM 786 O O . HIS A 1 99 ? -13.906 0.370 -1.682 1.00 87.12 99 HIS A O 1
ATOM 792 N N . GLU A 1 100 ? -14.713 1.474 0.099 1.00 91.44 100 GLU A N 1
ATOM 793 C CA . GLU A 1 100 ? -14.524 2.819 -0.465 1.00 91.44 100 GLU A CA 1
ATOM 794 C C . GLU A 1 100 ? -13.051 3.092 -0.795 1.00 91.44 100 GLU A C 1
ATOM 796 O O . GLU A 1 100 ? -12.748 3.616 -1.863 1.00 91.44 100 GLU A O 1
ATOM 801 N N . TRP A 1 101 ? -12.138 2.721 0.106 1.00 90.44 101 TRP A N 1
ATOM 802 C CA . TRP A 1 101 ? -10.702 2.864 -0.115 1.00 90.44 101 TRP A CA 1
ATOM 803 C C . TRP A 1 101 ? -10.215 2.007 -1.284 1.00 90.44 101 TRP A C 1
ATOM 805 O O . TRP A 1 101 ? -9.521 2.525 -2.152 1.00 90.44 101 TRP A O 1
ATOM 815 N N . MET A 1 102 ? -10.632 0.739 -1.357 1.00 83.88 102 MET A N 1
ATOM 816 C CA . MET A 1 102 ? -10.299 -0.145 -2.477 1.00 83.88 102 MET A CA 1
ATOM 817 C C . MET A 1 102 ? -10.783 0.428 -3.815 1.00 83.88 102 MET A C 1
ATOM 819 O O . MET A 1 102 ? -10.010 0.483 -4.766 1.00 83.88 102 MET A O 1
ATOM 823 N N . GLN A 1 103 ? -12.025 0.919 -3.886 1.00 87.75 103 GLN A N 1
ATOM 824 C CA . GLN A 1 103 ? -12.563 1.555 -5.094 1.00 87.75 103 GLN A CA 1
ATOM 825 C C . GLN A 1 103 ? -11.797 2.829 -5.478 1.00 87.75 103 GLN A C 1
ATOM 827 O O . GLN A 1 103 ? -11.504 3.042 -6.653 1.00 87.75 103 GLN A O 1
ATOM 832 N N . GLU A 1 104 ? -11.465 3.677 -4.499 1.00 89.56 104 GLU A N 1
ATOM 833 C CA . GLU A 1 104 ? -10.686 4.902 -4.712 1.00 89.56 104 GLU A CA 1
ATOM 834 C C . GLU A 1 104 ? -9.274 4.569 -5.218 1.00 89.56 104 GLU A C 1
ATOM 836 O O . GLU A 1 104 ? -8.827 5.143 -6.208 1.00 89.56 104 GLU A O 1
ATOM 841 N N . SER A 1 105 ? -8.601 3.583 -4.619 1.00 83.88 105 SER A N 1
ATOM 842 C CA . SER A 1 105 ? -7.294 3.101 -5.077 1.00 83.88 105 SER A CA 1
ATOM 843 C C . SER A 1 105 ? -7.343 2.492 -6.479 1.00 83.88 105 SER A C 1
ATOM 845 O O . SER A 1 105 ? -6.472 2.782 -7.297 1.00 83.88 105 SER A O 1
ATOM 847 N N . GLU A 1 106 ? -8.367 1.697 -6.797 1.00 83.31 106 GLU A N 1
ATOM 848 C CA . GLU A 1 106 ? -8.557 1.146 -8.143 1.00 83.31 106 GLU A CA 1
ATOM 849 C C . GLU A 1 106 ? -8.775 2.240 -9.196 1.00 83.31 106 GLU A C 1
ATOM 851 O O . GLU A 1 106 ? -8.242 2.137 -10.303 1.00 83.31 106 GLU A O 1
ATOM 856 N N . ALA A 1 107 ? -9.535 3.287 -8.862 1.00 87.06 107 ALA A N 1
ATOM 857 C CA . ALA A 1 107 ? -9.775 4.419 -9.750 1.00 87.06 107 ALA A CA 1
ATOM 858 C C . ALA A 1 107 ? -8.493 5.226 -10.010 1.00 87.06 107 ALA A C 1
ATOM 860 O O . ALA A 1 107 ? -8.198 5.528 -11.164 1.00 87.06 107 ALA A O 1
ATOM 861 N N . ILE A 1 108 ? -7.713 5.504 -8.958 1.00 85.62 108 ILE A N 1
ATOM 862 C CA . ILE A 1 108 ? -6.412 6.190 -9.037 1.00 85.62 108 ILE A CA 1
ATOM 863 C C . ILE A 1 108 ? -5.461 5.435 -9.981 1.00 85.62 108 ILE A C 1
ATOM 865 O O . ILE A 1 108 ? -4.901 6.017 -10.908 1.00 85.62 108 ILE A O 1
ATOM 869 N N . VAL A 1 109 ? -5.351 4.113 -9.818 1.00 80.75 109 VAL A N 1
ATOM 870 C CA . VAL A 1 109 ? -4.501 3.277 -10.683 1.00 80.75 109 VAL A CA 1
ATOM 871 C C . VAL A 1 109 ? -4.997 3.268 -12.132 1.00 80.75 109 VAL A C 1
ATOM 873 O O . VAL A 1 109 ? -4.197 3.400 -13.056 1.00 80.75 109 VAL A O 1
ATOM 876 N N . ALA A 1 110 ? -6.307 3.141 -12.356 1.00 82.00 110 ALA A N 1
ATOM 877 C CA . ALA A 1 110 ? -6.868 3.157 -13.707 1.00 82.00 110 ALA A CA 1
ATOM 878 C C . ALA A 1 110 ? -6.649 4.507 -14.419 1.00 82.00 110 ALA A C 1
ATOM 880 O O . ALA A 1 110 ? -6.416 4.548 -15.630 1.00 82.00 110 ALA A O 1
ATOM 881 N N . GLU A 1 111 ? -6.706 5.614 -13.677 1.00 87.38 111 GLU A N 1
ATOM 882 C CA . GLU A 1 111 ? -6.391 6.943 -14.198 1.00 87.38 111 GLU A CA 1
ATOM 883 C C . GLU A 1 111 ? -4.920 7.041 -14.611 1.00 87.38 111 GLU A C 1
ATOM 885 O O . GLU A 1 111 ? -4.634 7.468 -15.734 1.00 87.38 111 GLU A O 1
ATOM 890 N N . LEU A 1 112 ? -4.001 6.570 -13.760 1.00 82.38 112 LEU A N 1
ATOM 891 C CA . LEU A 1 112 ? -2.577 6.529 -14.082 1.00 82.38 112 LEU A CA 1
ATOM 892 C C . LEU A 1 112 ? -2.314 5.741 -15.370 1.00 82.38 112 LEU A C 1
ATOM 894 O O . LEU A 1 112 ? -1.595 6.220 -16.240 1.00 82.38 112 LEU A O 1
ATOM 898 N N . GLU A 1 113 ? -2.924 4.570 -15.539 1.00 76.62 113 GLU A N 1
ATOM 899 C CA . GLU A 1 113 ? -2.769 3.757 -16.754 1.00 76.62 113 GLU A CA 1
ATOM 900 C C . GLU A 1 113 ? -3.200 4.508 -18.016 1.00 76.62 113 GLU A C 1
ATOM 902 O O . GLU A 1 113 ? -2.491 4.510 -19.025 1.00 76.62 113 GLU A O 1
ATOM 907 N N . SER A 1 114 ? -4.341 5.198 -17.952 1.00 83.12 114 SER A N 1
ATOM 908 C CA . SER A 1 114 ? -4.834 6.034 -19.050 1.00 83.12 114 SER A CA 1
ATOM 909 C C . SER A 1 114 ? -3.893 7.205 -19.359 1.00 83.12 114 SER A C 1
ATOM 911 O O . SER A 1 114 ? -3.732 7.572 -20.527 1.00 83.12 114 SER A O 1
ATOM 913 N N . ILE A 1 115 ? -3.275 7.801 -18.335 1.00 84.56 115 ILE A N 1
ATOM 914 C CA . ILE A 1 115 ? -2.298 8.885 -18.498 1.00 84.56 115 ILE A CA 1
ATOM 915 C C . ILE A 1 115 ? -1.012 8.348 -19.133 1.00 84.56 115 ILE A C 1
ATOM 917 O O . ILE A 1 115 ? -0.529 8.922 -20.106 1.00 84.56 115 ILE A O 1
ATOM 921 N N . LEU A 1 116 ? -0.483 7.230 -18.638 1.00 78.56 116 LEU A N 1
ATOM 922 C CA . LEU A 1 116 ? 0.788 6.669 -19.097 1.00 78.56 116 LEU A CA 1
ATOM 923 C C . LEU A 1 116 ? 0.723 6.134 -20.525 1.00 78.56 116 LEU A C 1
ATOM 925 O O . LEU A 1 116 ? 1.709 6.233 -21.249 1.00 78.56 116 LEU A O 1
ATOM 929 N N . ALA A 1 117 ? -0.447 5.665 -20.968 1.00 75.62 117 ALA A N 1
ATOM 930 C CA . ALA A 1 117 ? -0.686 5.313 -22.367 1.00 75.62 117 ALA A CA 1
ATOM 931 C C . ALA A 1 117 ? -0.576 6.515 -23.327 1.00 75.62 117 ALA A C 1
ATOM 933 O O . ALA A 1 117 ? -0.372 6.333 -24.526 1.00 75.62 117 ALA A O 1
ATOM 934 N N . LYS A 1 118 ? -0.740 7.743 -22.818 1.00 83.75 118 LYS A N 1
ATOM 935 C CA . LYS A 1 118 ? -0.693 8.991 -23.597 1.00 83.75 118 LYS A CA 1
ATOM 936 C C . LYS A 1 118 ? 0.580 9.794 -23.361 1.00 83.75 118 LYS A C 1
ATOM 938 O O . LYS A 1 118 ? 0.787 10.780 -24.060 1.00 83.75 118 LYS A O 1
ATOM 943 N N . GLU A 1 119 ? 1.391 9.412 -22.380 1.00 82.88 119 GLU A N 1
ATOM 944 C CA . GLU A 1 119 ? 2.607 10.119 -22.000 1.00 82.88 119 GLU A CA 1
ATOM 945 C C . GLU A 1 119 ? 3.779 9.655 -22.881 1.00 82.88 119 GLU A C 1
ATOM 947 O O . GLU A 1 119 ? 4.216 8.505 -22.761 1.00 82.88 119 GLU A O 1
ATOM 952 N N . PRO A 1 120 ? 4.289 10.514 -23.784 1.00 74.75 120 PRO A N 1
ATOM 953 C CA . PRO A 1 120 ? 5.322 10.115 -24.732 1.00 74.75 120 PRO A CA 1
ATOM 954 C C . PRO A 1 120 ? 6.719 10.057 -24.110 1.00 74.75 120 PRO A C 1
ATOM 956 O O . PRO A 1 120 ? 7.609 9.456 -24.707 1.00 74.75 120 PRO A O 1
ATOM 959 N N . THR A 1 121 ? 6.940 10.691 -22.954 1.00 75.00 121 THR A N 1
ATOM 960 C CA . THR A 1 121 ? 8.278 10.818 -22.367 1.00 75.00 121 THR A CA 1
ATOM 961 C C . THR A 1 121 ? 8.463 9.939 -21.138 1.00 75.00 121 THR A C 1
ATOM 963 O O . THR A 1 121 ? 7.613 9.875 -20.255 1.00 75.00 121 THR A O 1
ATOM 966 N N . THR A 1 122 ? 9.625 9.305 -21.031 1.00 67.50 122 THR A N 1
ATOM 967 C CA . THR A 1 122 ? 10.038 8.532 -19.852 1.00 67.50 122 THR A CA 1
ATOM 968 C C . THR A 1 122 ? 10.035 9.382 -18.573 1.00 67.50 122 THR A C 1
ATOM 970 O O . THR A 1 122 ? 9.536 8.942 -17.539 1.00 67.50 122 THR A O 1
ATOM 973 N N . GLU A 1 123 ? 10.538 10.619 -18.642 1.00 71.69 123 GLU A N 1
ATOM 974 C CA . GLU A 1 123 ? 10.543 11.558 -17.511 1.00 71.69 123 GLU A CA 1
ATOM 975 C C . GLU A 1 123 ? 9.118 11.932 -17.077 1.00 71.69 123 GLU A C 1
ATOM 977 O O . GLU A 1 123 ? 8.800 11.897 -15.886 1.00 71.69 123 GLU A O 1
ATOM 982 N N . GLY A 1 124 ? 8.226 12.196 -18.038 1.00 76.00 124 GLY A N 1
ATOM 983 C CA . GLY A 1 124 ? 6.810 12.419 -17.764 1.00 76.00 124 GLY A CA 1
ATOM 984 C C . GLY A 1 124 ? 6.165 11.208 -17.093 1.00 76.00 124 GLY A C 1
ATOM 985 O O . GLY A 1 124 ? 5.500 11.356 -16.068 1.00 76.00 124 GLY A O 1
ATOM 986 N N . LYS A 1 125 ? 6.422 9.990 -17.588 1.00 73.69 125 LYS A N 1
ATOM 987 C CA . LYS A 1 125 ? 5.898 8.751 -16.986 1.00 73.69 125 LYS A CA 1
ATOM 988 C C . LYS A 1 125 ? 6.363 8.568 -15.535 1.00 73.69 125 LYS A C 1
ATOM 990 O O . LYS A 1 125 ? 5.572 8.152 -14.682 1.00 73.69 125 LYS A O 1
ATOM 995 N N . LEU A 1 126 ? 7.617 8.910 -15.231 1.00 72.62 126 LEU A N 1
ATOM 996 C CA . LEU A 1 126 ? 8.156 8.881 -13.869 1.00 72.62 126 LEU A CA 1
ATOM 997 C C . LEU A 1 126 ? 7.442 9.889 -12.958 1.00 72.62 126 LEU A C 1
ATOM 999 O O . LEU A 1 126 ? 7.012 9.521 -11.864 1.00 72.62 126 LEU A O 1
ATOM 1003 N N . LEU A 1 127 ? 7.263 11.131 -13.417 1.00 79.75 127 LEU A N 1
ATOM 1004 C CA . LEU A 1 127 ? 6.565 12.167 -12.653 1.00 79.75 127 LEU A CA 1
ATOM 1005 C C . LEU A 1 127 ? 5.124 11.751 -12.319 1.00 79.75 127 LEU A C 1
ATOM 1007 O O . LEU A 1 127 ? 4.722 11.817 -11.159 1.00 79.75 127 LEU A O 1
ATOM 1011 N N . ARG A 1 128 ? 4.375 11.236 -13.303 1.00 82.31 128 ARG A N 1
ATOM 1012 C CA . ARG A 1 128 ? 3.002 10.734 -13.096 1.00 82.31 128 ARG A CA 1
ATOM 1013 C C . ARG A 1 128 ? 2.946 9.577 -12.107 1.00 82.31 128 ARG A C 1
ATOM 1015 O O . ARG A 1 128 ? 2.026 9.490 -11.299 1.00 82.31 128 ARG A O 1
ATOM 1022 N N . SER A 1 129 ? 3.956 8.713 -12.131 1.00 76.38 129 SER A N 1
ATOM 1023 C CA . SER A 1 129 ? 4.067 7.614 -11.174 1.00 76.38 129 SER A CA 1
ATOM 1024 C C . SER A 1 129 ? 4.278 8.125 -9.745 1.00 76.38 129 SER A C 1
ATOM 1026 O O . SER A 1 129 ? 3.670 7.591 -8.820 1.00 76.38 129 SER A O 1
ATOM 1028 N N . LEU A 1 130 ? 5.093 9.169 -9.547 1.00 79.88 130 LEU A N 1
ATOM 1029 C CA . LEU A 1 130 ? 5.284 9.802 -8.236 1.00 79.88 130 LEU A CA 1
ATOM 1030 C C . LEU A 1 130 ? 4.002 10.486 -7.738 1.00 79.88 130 LEU A C 1
ATOM 1032 O O . LEU A 1 130 ? 3.613 10.272 -6.592 1.00 79.88 130 LEU A O 1
ATOM 1036 N N . GLU A 1 131 ? 3.312 11.238 -8.599 1.00 85.12 131 GLU A N 1
ATOM 1037 C CA . GLU A 1 131 ? 2.017 11.860 -8.276 1.00 85.12 131 GLU A CA 1
ATOM 1038 C C . GLU A 1 131 ? 0.988 10.810 -7.825 1.00 85.12 131 GLU A C 1
ATOM 1040 O O . GLU A 1 131 ? 0.330 10.968 -6.796 1.00 85.12 131 GLU A O 1
ATOM 1045 N N . ASN A 1 132 ? 0.904 9.687 -8.542 1.00 83.75 132 ASN A N 1
ATOM 1046 C CA . ASN A 1 132 ? 0.009 8.587 -8.198 1.00 83.75 132 ASN A CA 1
ATOM 1047 C C . ASN A 1 132 ? 0.334 7.943 -6.839 1.00 83.75 132 ASN A C 1
ATOM 1049 O O . ASN A 1 132 ? -0.582 7.582 -6.098 1.00 83.75 132 ASN A O 1
ATOM 1053 N N . ARG A 1 133 ? 1.622 7.805 -6.483 1.00 82.62 133 ARG A N 1
ATOM 1054 C CA . ARG A 1 133 ? 2.032 7.293 -5.160 1.00 82.62 133 ARG A CA 1
ATOM 1055 C C . ARG A 1 133 ? 1.500 8.188 -4.041 1.00 82.62 133 ARG A C 1
ATOM 1057 O O . ARG A 1 133 ? 0.923 7.678 -3.082 1.00 82.62 133 ARG A O 1
ATOM 1064 N N . GLU A 1 134 ? 1.617 9.505 -4.193 1.00 86.12 134 GLU A N 1
ATOM 1065 C CA . GLU A 1 134 ? 1.080 10.465 -3.222 1.00 86.12 134 GLU A CA 1
ATOM 1066 C C . GLU A 1 134 ? -0.455 10.413 -3.142 1.00 86.12 134 GLU A C 1
ATOM 1068 O O . GLU A 1 134 ? -1.019 10.472 -2.048 1.00 86.12 134 GLU A O 1
ATOM 1073 N N . MET A 1 135 ? -1.151 10.212 -4.268 1.00 90.31 135 MET A N 1
ATOM 1074 C CA . MET A 1 135 ? -2.609 10.021 -4.277 1.00 90.31 135 MET A CA 1
ATOM 1075 C C . MET A 1 135 ? -3.039 8.746 -3.534 1.00 90.31 135 MET A C 1
ATOM 1077 O O . MET A 1 135 ? -3.961 8.791 -2.715 1.00 90.31 135 MET A O 1
ATOM 1081 N N . LEU A 1 136 ? -2.364 7.614 -3.766 1.00 86.31 136 LEU A N 1
ATOM 1082 C CA . LEU A 1 136 ? -2.636 6.357 -3.053 1.00 86.31 136 LEU A CA 1
ATOM 1083 C C . LEU A 1 136 ? -2.350 6.483 -1.552 1.00 86.31 136 LEU A C 1
ATOM 1085 O O . LEU A 1 136 ? -3.135 6.004 -0.725 1.00 86.31 136 LEU A O 1
ATOM 1089 N N . LYS A 1 137 ? -1.266 7.175 -1.191 1.00 88.06 137 LYS A N 1
ATOM 1090 C CA . LYS A 1 137 ? -0.927 7.491 0.198 1.00 88.06 137 LYS A CA 1
ATOM 1091 C C . LYS A 1 137 ? -2.015 8.338 0.862 1.00 88.06 137 LYS A C 1
ATOM 1093 O O . LYS A 1 137 ? -2.486 7.987 1.946 1.00 88.06 137 LYS A O 1
ATOM 1098 N N . ALA A 1 138 ? -2.483 9.391 0.194 1.00 91.94 138 ALA A N 1
ATOM 1099 C CA . ALA A 1 138 ? -3.571 10.231 0.687 1.00 91.94 138 ALA A CA 1
ATOM 1100 C C . ALA A 1 138 ? -4.882 9.441 0.869 1.00 91.94 138 ALA A C 1
ATOM 1102 O O . ALA A 1 138 ? -5.563 9.597 1.887 1.00 91.94 138 ALA A O 1
ATOM 1103 N N . ALA A 1 139 ? -5.216 8.542 -0.065 1.00 90.19 139 ALA A N 1
ATOM 1104 C CA . ALA A 1 139 ? -6.378 7.659 0.049 1.00 90.19 139 ALA A CA 1
ATOM 1105 C C . ALA A 1 139 ? -6.271 6.722 1.270 1.00 90.19 139 ALA A C 1
ATOM 1107 O O . ALA A 1 139 ? -7.239 6.576 2.025 1.00 90.19 139 ALA A O 1
ATOM 1108 N N . ARG A 1 140 ? -5.083 6.151 1.531 1.00 90.25 140 ARG A N 1
ATOM 1109 C CA . ARG A 1 140 ? -4.815 5.358 2.744 1.00 90.25 140 ARG A CA 1
ATOM 1110 C C . ARG A 1 140 ? -4.984 6.194 4.012 1.00 90.25 140 ARG A C 1
ATOM 1112 O O . ARG A 1 140 ? -5.673 5.764 4.932 1.00 90.25 140 ARG A O 1
ATOM 1119 N N . HIS A 1 141 ? -4.389 7.385 4.080 1.00 92.06 141 HIS A N 1
ATOM 1120 C CA . HIS A 1 141 ? -4.508 8.267 5.251 1.00 92.06 141 HIS A CA 1
ATOM 1121 C C . HIS A 1 141 ? -5.965 8.637 5.538 1.00 92.06 141 HIS A C 1
ATOM 1123 O O . HIS A 1 141 ? -6.415 8.562 6.680 1.00 92.06 141 HIS A O 1
ATOM 1129 N N . LYS A 1 142 ? -6.749 8.934 4.498 1.00 94.44 142 LYS A N 1
ATOM 1130 C CA . LYS A 1 142 ? -8.195 9.173 4.605 1.00 94.44 142 LYS A CA 1
ATOM 1131 C C . LYS A 1 142 ? -8.945 7.956 5.160 1.00 94.44 142 LYS A C 1
ATOM 1133 O O . LYS A 1 142 ? -9.824 8.122 6.008 1.00 94.44 142 LYS A O 1
ATOM 1138 N N . PHE A 1 143 ? -8.607 6.744 4.719 1.00 91.88 143 PHE A N 1
ATOM 1139 C CA . PHE A 1 143 ? -9.164 5.499 5.261 1.00 91.88 143 PHE A CA 1
ATOM 1140 C C . PHE A 1 143 ? -8.828 5.306 6.747 1.00 91.88 143 PHE A C 1
ATOM 1142 O O . PHE A 1 143 ? -9.723 5.022 7.550 1.00 91.88 143 PHE A O 1
ATOM 1149 N N . ILE A 1 144 ? -7.567 5.507 7.136 1.00 91.56 144 ILE A N 1
ATOM 1150 C CA . ILE A 1 144 ? -7.120 5.380 8.530 1.00 91.56 144 ILE A CA 1
ATOM 1151 C C . ILE A 1 144 ? -7.830 6.410 9.411 1.00 91.56 144 ILE A C 1
ATOM 1153 O O . ILE A 1 144 ? -8.400 6.057 10.444 1.00 91.56 144 ILE A O 1
ATOM 1157 N N . TYR A 1 145 ? -7.893 7.662 8.958 1.00 93.31 145 TYR A N 1
ATOM 1158 C CA . TYR A 1 145 ? -8.589 8.736 9.657 1.00 93.31 145 TYR A CA 1
ATOM 1159 C C . TYR A 1 145 ? -10.073 8.409 9.884 1.00 93.31 145 TYR A C 1
ATOM 1161 O O . TYR A 1 145 ? -10.571 8.543 11.003 1.00 93.31 145 TYR A O 1
ATOM 1169 N N . LYS A 1 146 ? -10.783 7.910 8.861 1.00 93.62 146 LYS A N 1
ATOM 1170 C CA . LYS A 1 146 ? -12.184 7.475 9.001 1.00 93.62 146 LYS A CA 1
ATOM 1171 C C . LYS A 1 146 ? -12.348 6.385 10.068 1.00 93.62 146 LYS A C 1
ATOM 1173 O O . LYS A 1 146 ? -13.275 6.472 10.872 1.00 93.62 146 LYS A O 1
ATOM 1178 N N . ASN A 1 147 ? -11.451 5.398 10.114 1.00 90.38 147 ASN A N 1
ATOM 1179 C CA . ASN A 1 147 ? -11.485 4.336 11.128 1.00 90.38 147 ASN A CA 1
ATOM 1180 C C . ASN A 1 147 ? -11.163 4.854 12.535 1.00 90.38 147 ASN A C 1
ATOM 1182 O O . ASN A 1 147 ? -11.828 4.475 13.497 1.00 90.38 147 ASN A O 1
ATOM 1186 N N . LYS A 1 148 ? -10.208 5.777 12.664 1.00 91.50 148 LYS A N 1
ATOM 1187 C CA . LYS A 1 148 ? -9.903 6.444 13.935 1.00 91.50 148 LYS A CA 1
ATOM 1188 C C . LYS A 1 148 ? -11.120 7.187 14.490 1.00 91.50 148 LYS A C 1
ATOM 1190 O O . LYS A 1 148 ? -11.459 7.039 15.661 1.00 91.50 148 LYS A O 1
ATOM 1195 N N . ILE A 1 149 ? -11.793 7.976 13.649 1.00 92.81 149 ILE A N 1
ATOM 1196 C CA . ILE A 1 149 ? -13.011 8.706 14.031 1.00 92.81 149 ILE A CA 1
ATOM 1197 C C . ILE A 1 149 ? -14.150 7.740 14.367 1.00 92.81 149 ILE A C 1
ATOM 1199 O O . ILE A 1 149 ? -14.885 7.965 15.326 1.00 92.81 149 ILE A O 1
ATOM 1203 N N . LEU A 1 150 ? -14.291 6.649 13.609 1.00 90.94 150 LEU A N 1
ATOM 1204 C CA . LEU A 1 150 ? -15.252 5.595 13.919 1.00 90.94 150 LEU A CA 1
ATOM 1205 C C . LEU A 1 150 ? -15.022 5.025 15.323 1.00 90.94 150 LEU A C 1
ATOM 1207 O O . LEU A 1 150 ? -15.979 4.919 16.081 1.00 90.94 150 LEU A O 1
ATOM 1211 N N . PHE A 1 151 ? -13.775 4.725 15.683 1.00 89.31 151 PHE A N 1
ATOM 1212 C CA . PHE A 1 151 ? -13.439 4.196 17.003 1.00 89.31 151 PHE A CA 1
ATOM 1213 C C . PHE A 1 151 ? -13.825 5.172 18.125 1.00 89.31 151 PHE A C 1
ATOM 1215 O O . PHE A 1 151 ? -14.566 4.799 19.032 1.00 89.31 151 PHE A O 1
ATOM 1222 N N . HIS A 1 152 ? -13.434 6.447 18.003 1.00 89.50 152 HIS A N 1
ATOM 1223 C CA . HIS A 1 152 ? -13.794 7.506 18.964 1.00 89.50 152 HIS A CA 1
ATOM 1224 C C . HIS A 1 152 ? -15.307 7.696 19.137 1.00 89.50 152 HIS A C 1
ATOM 1226 O O . HIS A 1 152 ? -15.763 8.076 20.210 1.00 89.50 152 HIS A O 1
ATOM 1232 N N . ASN A 1 153 ? -16.100 7.444 18.094 1.00 89.56 153 ASN A N 1
ATOM 1233 C CA . ASN A 1 153 ? -17.553 7.621 18.148 1.00 89.56 153 ASN A CA 1
ATOM 1234 C C . ASN A 1 153 ? -18.290 6.476 18.856 1.00 89.56 153 ASN A C 1
ATOM 1236 O O . ASN A 1 153 ? -19.441 6.656 19.254 1.00 89.56 153 ASN A O 1
ATOM 1240 N N . PHE A 1 154 ? -17.682 5.292 18.947 1.00 87.38 154 PHE A N 1
ATOM 1241 C CA . PHE A 1 154 ? -18.357 4.091 19.442 1.00 87.38 154 PHE A CA 1
ATOM 1242 C C . PHE A 1 154 ? -17.778 3.553 20.749 1.00 87.38 154 PHE A C 1
ATOM 1244 O O . PHE A 1 154 ? -18.506 2.863 21.468 1.00 87.38 154 PHE A O 1
ATOM 1251 N N . ILE A 1 155 ? -16.519 3.876 21.051 1.00 87.19 155 ILE A N 1
ATOM 1252 C CA . ILE A 1 155 ? -15.801 3.408 22.235 1.00 87.19 155 ILE A CA 1
ATOM 1253 C C . ILE A 1 155 ? -15.605 4.570 23.206 1.00 87.19 155 ILE A C 1
ATOM 1255 O O . ILE A 1 155 ? -15.092 5.629 22.841 1.00 87.19 155 ILE A O 1
ATOM 1259 N N . SER A 1 156 ? -16.017 4.364 24.452 1.00 87.50 156 SER A N 1
ATOM 1260 C CA . SER A 1 156 ? -15.860 5.337 25.529 1.00 87.50 156 SER A CA 1
ATOM 1261 C C . SER A 1 156 ? -14.490 5.155 26.170 1.00 87.50 156 SER A C 1
ATOM 1263 O O . SER A 1 156 ? -14.284 4.243 26.966 1.00 87.50 156 SER A O 1
ATOM 1265 N N . LEU A 1 157 ? -13.549 6.026 25.815 1.00 86.25 157 LEU A N 1
ATOM 1266 C CA . LEU A 1 157 ? -12.211 6.046 26.401 1.00 86.25 157 LEU A CA 1
ATOM 1267 C C . LEU A 1 157 ? -12.140 7.081 27.524 1.00 86.25 157 LEU A C 1
ATOM 1269 O O . LEU A 1 157 ? -12.622 8.208 27.367 1.00 86.25 157 LEU A O 1
ATOM 1273 N N . ASP A 1 158 ? -11.503 6.719 28.637 1.00 90.00 158 ASP A N 1
ATOM 1274 C CA . ASP A 1 158 ? -11.061 7.714 29.609 1.00 90.00 158 ASP A CA 1
ATOM 1275 C C . ASP A 1 158 ? -9.926 8.582 29.032 1.00 90.00 158 ASP A C 1
ATOM 1277 O O . ASP A 1 158 ? -9.457 8.381 27.908 1.00 90.00 158 ASP A O 1
ATOM 1281 N N . GLU A 1 159 ? -9.509 9.607 29.775 1.00 92.44 159 GLU A N 1
ATOM 1282 C CA . GLU A 1 159 ? -8.483 10.541 29.304 1.00 92.44 159 GLU A CA 1
ATOM 1283 C C . GLU A 1 159 ? -7.158 9.841 28.971 1.00 92.44 159 GLU A C 1
ATOM 1285 O O . GLU A 1 159 ? -6.533 10.148 27.955 1.00 92.44 159 GLU A O 1
ATOM 1290 N N . GLU A 1 160 ? -6.739 8.893 29.809 1.00 93.12 160 GLU A N 1
ATOM 1291 C CA . GLU A 1 160 ? -5.453 8.216 29.669 1.00 93.12 160 GLU A CA 1
ATOM 1292 C C . GLU A 1 160 ? -5.451 7.303 28.439 1.00 93.12 160 GLU A C 1
ATOM 1294 O O . GLU A 1 160 ? -4.543 7.381 27.602 1.00 93.12 160 GLU A O 1
ATOM 1299 N N . ASP A 1 161 ? -6.489 6.482 28.284 1.00 90.75 161 ASP A N 1
ATOM 1300 C CA . ASP A 1 161 ? -6.635 5.592 27.138 1.00 90.75 161 ASP A CA 1
ATOM 1301 C C . ASP A 1 161 ? -6.880 6.375 25.841 1.00 90.75 161 ASP A C 1
ATOM 1303 O O . ASP A 1 161 ? -6.372 5.985 24.787 1.00 90.75 161 ASP A O 1
ATOM 1307 N N . ARG A 1 162 ? -7.554 7.533 25.888 1.00 92.00 162 ARG A N 1
ATOM 1308 C CA . ARG A 1 162 ? -7.715 8.411 24.716 1.00 92.00 162 ARG A CA 1
ATOM 1309 C C . ARG A 1 162 ? -6.382 8.981 24.236 1.00 92.00 162 ARG A C 1
ATOM 1311 O O . ARG A 1 162 ? -6.138 9.030 23.026 1.00 92.00 162 ARG A O 1
ATOM 1318 N N . VAL A 1 163 ? -5.517 9.421 25.154 1.00 93.56 163 VAL A N 1
ATOM 1319 C CA . VAL A 1 163 ? -4.168 9.909 24.818 1.00 93.56 163 VAL A CA 1
ATOM 1320 C C . VAL A 1 163 ? -3.337 8.783 24.204 1.00 93.56 163 VAL A C 1
ATOM 1322 O O . VAL A 1 163 ? -2.789 8.962 23.113 1.00 93.56 163 VAL A O 1
ATOM 1325 N N . LYS A 1 164 ? -3.311 7.605 24.840 1.00 93.62 164 LYS A N 1
ATOM 1326 C CA . LYS A 1 164 ? -2.590 6.429 24.327 1.00 93.62 164 LYS A CA 1
ATOM 1327 C C . LYS A 1 164 ? -3.104 5.985 22.961 1.00 93.62 164 LYS A C 1
ATOM 1329 O O . LYS A 1 164 ? -2.297 5.709 22.078 1.00 93.62 164 LYS A O 1
ATOM 1334 N N . PHE A 1 165 ? -4.420 5.984 22.750 1.00 93.25 165 PHE A N 1
ATOM 1335 C CA . PHE A 1 165 ? -5.016 5.626 21.466 1.00 93.25 165 PHE A CA 1
ATOM 1336 C C . PHE A 1 165 ? -4.612 6.591 20.353 1.00 93.25 165 PHE A C 1
ATOM 1338 O O . PHE A 1 165 ? -4.235 6.166 19.262 1.00 93.25 165 PHE A O 1
ATOM 1345 N N . ASN A 1 166 ? -4.641 7.898 20.622 1.00 93.25 166 ASN A N 1
ATOM 1346 C CA . ASN A 1 166 ? -4.216 8.887 19.637 1.00 93.25 166 ASN A CA 1
ATOM 1347 C C . ASN A 1 166 ? -2.731 8.750 19.283 1.00 93.25 166 ASN A C 1
ATOM 1349 O O . ASN A 1 166 ? -2.389 8.892 18.108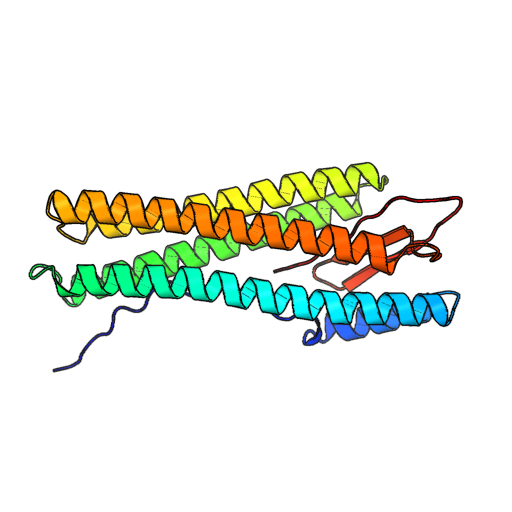 1.00 93.25 166 ASN A O 1
ATOM 1353 N N . GLN A 1 167 ? -1.878 8.443 20.264 1.00 94.81 167 GLN A N 1
ATOM 1354 C CA . GLN A 1 167 ? -0.461 8.178 20.029 1.00 94.81 167 GLN A CA 1
ATOM 1355 C C . GLN A 1 167 ? -0.253 6.887 19.228 1.00 94.81 167 GLN A C 1
ATOM 1357 O O . GLN A 1 167 ? 0.416 6.920 18.203 1.00 94.81 167 GLN A O 1
ATOM 1362 N N . ALA A 1 168 ? -0.914 5.789 19.602 1.00 92.94 168 ALA A N 1
ATOM 1363 C CA . ALA A 1 168 ? -0.855 4.526 18.867 1.00 92.94 168 ALA A CA 1
ATOM 1364 C C . ALA A 1 168 ? -1.364 4.658 17.419 1.00 92.94 168 ALA A C 1
ATOM 1366 O O . ALA A 1 168 ? -0.809 4.050 16.508 1.00 92.94 168 ALA A O 1
ATOM 1367 N N . SER A 1 169 ? -2.395 5.478 17.186 1.00 92.31 169 SER A N 1
ATOM 1368 C CA . SER A 1 169 ? -2.891 5.800 15.842 1.00 92.31 169 SER A CA 1
ATOM 1369 C C . SER A 1 169 ? -1.860 6.578 15.021 1.00 92.31 169 SER A C 1
ATOM 1371 O O . SER A 1 169 ? -1.683 6.277 13.845 1.00 92.31 169 SER A O 1
ATOM 1373 N N . ALA A 1 170 ? -1.176 7.557 15.620 1.00 92.88 170 ALA A N 1
ATOM 1374 C CA . ALA A 1 170 ? -0.116 8.301 14.940 1.00 92.88 170 ALA A CA 1
ATOM 1375 C C . ALA A 1 170 ? 1.102 7.406 14.645 1.00 92.88 170 ALA A C 1
ATOM 1377 O O . ALA A 1 170 ? 1.657 7.457 13.548 1.00 92.88 170 ALA A O 1
ATOM 1378 N N . ASP A 1 171 ? 1.473 6.536 15.587 1.00 94.38 171 ASP A N 1
ATOM 1379 C CA . ASP A 1 171 ? 2.549 5.559 15.413 1.00 94.38 171 ASP A CA 1
ATOM 1380 C C . ASP A 1 171 ? 2.210 4.535 14.320 1.00 94.38 171 ASP A C 1
ATOM 1382 O O . ASP A 1 171 ? 3.081 4.157 13.539 1.00 94.38 171 ASP A O 1
ATOM 1386 N N . TYR A 1 172 ? 0.948 4.105 14.224 1.00 92.88 172 TYR A N 1
ATOM 1387 C CA . TYR A 1 172 ? 0.463 3.238 13.147 1.00 92.88 172 TYR A CA 1
ATOM 1388 C C . TYR A 1 172 ? 0.660 3.888 11.772 1.00 92.88 172 TYR A C 1
ATOM 1390 O O . TYR A 1 172 ? 1.283 3.285 10.900 1.00 92.88 172 TYR A O 1
ATOM 1398 N N . GLU A 1 173 ? 0.199 5.129 11.596 1.00 92.69 173 GLU A N 1
ATOM 1399 C CA . GLU A 1 173 ? 0.373 5.888 10.350 1.00 92.69 173 GLU A CA 1
ATOM 1400 C C . GLU A 1 173 ? 1.858 6.084 10.006 1.00 92.69 173 GLU A C 1
ATOM 1402 O O . GLU A 1 173 ? 2.279 5.784 8.889 1.00 92.69 173 GLU A O 1
ATOM 1407 N N . SER A 1 174 ? 2.669 6.498 10.983 1.00 94.94 174 SER A N 1
ATOM 1408 C CA . SER A 1 174 ? 4.113 6.709 10.822 1.00 94.94 174 SER A CA 1
ATOM 1409 C C . SER A 1 174 ? 4.853 5.432 10.409 1.00 94.94 174 SER A C 1
ATOM 1411 O O . SER A 1 174 ? 5.701 5.456 9.516 1.00 94.94 174 SER A O 1
ATOM 1413 N N . ARG A 1 175 ? 4.506 4.284 11.006 1.00 95.56 175 ARG A N 1
ATOM 1414 C CA . ARG A 1 175 ? 5.102 2.988 10.649 1.00 95.56 175 ARG A CA 1
ATOM 1415 C C . ARG A 1 175 ? 4.740 2.563 9.231 1.00 95.56 175 ARG A C 1
ATOM 1417 O O . ARG A 1 175 ? 5.622 2.082 8.529 1.00 95.56 175 ARG A O 1
ATOM 1424 N N . LEU A 1 176 ? 3.490 2.754 8.801 1.00 91.62 176 LEU A N 1
ATOM 1425 C CA . LEU A 1 176 ? 3.091 2.467 7.418 1.00 91.62 176 LEU A CA 1
ATOM 1426 C C . LEU A 1 176 ? 3.855 3.349 6.426 1.00 91.62 176 LEU A C 1
ATOM 1428 O O . LEU A 1 176 ? 4.374 2.844 5.435 1.00 91.62 176 LEU A O 1
ATOM 1432 N N . ASP A 1 177 ? 3.969 4.647 6.711 1.00 91.75 177 ASP A N 1
ATOM 1433 C CA . ASP A 1 177 ? 4.729 5.587 5.885 1.00 91.75 177 ASP A CA 1
ATOM 1434 C C . ASP A 1 177 ? 6.215 5.197 5.793 1.00 91.75 177 ASP A C 1
ATOM 1436 O O . ASP A 1 177 ? 6.795 5.220 4.707 1.00 91.75 177 ASP A O 1
ATOM 1440 N N . ALA A 1 178 ? 6.828 4.795 6.910 1.00 94.25 178 ALA A N 1
ATOM 1441 C CA . ALA A 1 178 ? 8.218 4.348 6.940 1.00 94.25 178 ALA A CA 1
ATOM 1442 C C . ALA A 1 178 ? 8.429 3.038 6.165 1.00 94.25 178 ALA A C 1
ATOM 1444 O O . ALA A 1 178 ? 9.405 2.913 5.425 1.00 94.25 178 ALA A O 1
ATOM 1445 N N . THR A 1 179 ? 7.518 2.070 6.306 1.00 92.00 179 THR A N 1
ATOM 1446 C CA . THR A 1 179 ? 7.565 0.807 5.556 1.00 92.00 179 THR A CA 1
ATOM 1447 C C . THR A 1 179 ? 7.415 1.047 4.056 1.00 92.00 179 THR A C 1
ATOM 1449 O O . THR A 1 179 ? 8.201 0.514 3.278 1.00 92.00 179 THR A O 1
ATOM 1452 N N . GLU A 1 180 ? 6.488 1.915 3.648 1.00 87.50 180 GLU A N 1
ATOM 1453 C CA . GLU A 1 180 ? 6.304 2.285 2.244 1.00 87.50 180 GLU A CA 1
ATOM 1454 C C . GLU A 1 180 ? 7.532 3.002 1.659 1.00 87.50 180 GLU A C 1
ATOM 1456 O O . GLU A 1 180 ? 7.970 2.684 0.552 1.00 87.50 180 GLU A O 1
ATOM 1461 N N . ALA A 1 181 ? 8.122 3.942 2.402 1.00 87.38 181 ALA A N 1
ATOM 1462 C CA . ALA A 1 181 ? 9.338 4.630 1.976 1.00 87.38 181 ALA A CA 1
ATOM 1463 C C . ALA A 1 181 ? 10.515 3.655 1.803 1.00 87.38 181 ALA A C 1
ATOM 1465 O O . ALA A 1 181 ? 11.254 3.734 0.820 1.00 87.38 181 ALA A O 1
ATOM 1466 N N . GLU A 1 182 ? 10.670 2.705 2.729 1.00 91.75 182 GLU A N 1
ATOM 1467 C CA . GLU A 1 182 ? 11.695 1.665 2.646 1.00 91.75 182 GLU A CA 1
ATOM 1468 C C . GLU A 1 182 ? 11.469 0.728 1.452 1.00 91.75 182 GLU A C 1
ATOM 1470 O O . GLU A 1 182 ? 12.425 0.381 0.756 1.00 91.75 182 GLU A O 1
ATOM 1475 N N . TYR A 1 183 ? 10.217 0.358 1.175 1.00 86.81 183 TYR A N 1
ATOM 1476 C CA . TYR A 1 183 ? 9.853 -0.421 -0.005 1.00 86.81 183 TYR A CA 1
ATOM 1477 C C . TYR A 1 183 ? 10.264 0.288 -1.298 1.00 86.81 183 TYR A C 1
ATOM 1479 O O . TYR A 1 183 ? 10.979 -0.303 -2.108 1.00 86.81 183 TYR A O 1
ATOM 1487 N N . TYR A 1 184 ? 9.894 1.563 -1.475 1.00 81.31 184 TYR A N 1
ATOM 1488 C CA . TYR A 1 184 ? 10.271 2.309 -2.680 1.00 81.31 184 TYR A CA 1
ATOM 1489 C C . TYR A 1 184 ? 11.785 2.494 -2.794 1.00 81.31 184 TYR A C 1
ATOM 1491 O O . TYR A 1 184 ? 12.334 2.317 -3.876 1.00 81.31 184 TYR A O 1
ATOM 1499 N N . ARG A 1 185 ? 12.490 2.736 -1.683 1.00 85.50 185 ARG A N 1
ATOM 1500 C CA . ARG A 1 185 ? 13.958 2.819 -1.673 1.00 85.50 185 ARG A CA 1
ATOM 1501 C C . ARG A 1 185 ? 14.613 1.511 -2.128 1.00 85.50 185 ARG A C 1
ATOM 1503 O O . ARG A 1 185 ? 15.567 1.531 -2.908 1.00 85.50 185 ARG A O 1
ATOM 1510 N N . LYS A 1 186 ? 14.131 0.367 -1.631 1.00 88.56 186 LYS A N 1
ATOM 1511 C CA . LYS A 1 186 ? 14.612 -0.961 -2.044 1.00 88.56 186 LYS A CA 1
ATOM 1512 C C . LYS A 1 186 ? 14.266 -1.255 -3.501 1.00 88.56 186 LYS A C 1
ATOM 1514 O O . LYS A 1 186 ? 15.108 -1.803 -4.207 1.00 88.56 186 LYS A O 1
ATOM 1519 N N . LEU A 1 187 ? 13.068 -0.876 -3.943 1.00 82.75 187 LEU A N 1
ATOM 1520 C CA . LEU A 1 187 ? 12.634 -1.031 -5.325 1.00 82.75 187 LEU A CA 1
ATOM 1521 C C . LEU A 1 187 ? 13.538 -0.227 -6.261 1.00 82.75 187 LEU A C 1
ATOM 1523 O O . LEU A 1 187 ? 14.088 -0.799 -7.193 1.00 82.75 187 LEU A O 1
ATOM 1527 N N . ASP A 1 188 ? 13.777 1.051 -5.973 1.00 78.56 188 ASP A N 1
ATOM 1528 C CA . ASP A 1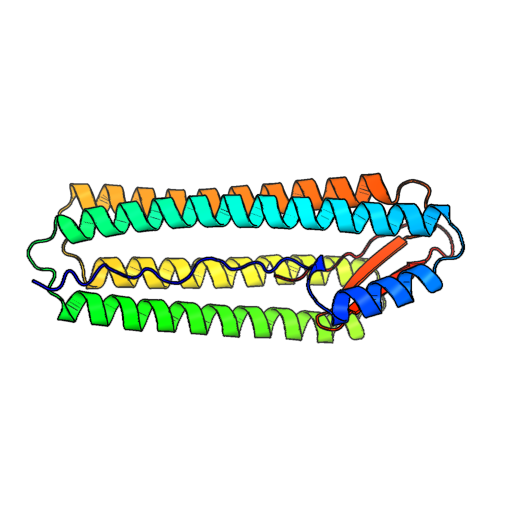 188 ? 14.671 1.896 -6.768 1.00 78.56 188 ASP A CA 1
ATOM 1529 C C . ASP A 1 188 ? 16.088 1.300 -6.828 1.00 78.56 188 ASP A C 1
ATOM 1531 O O . ASP A 1 188 ? 16.703 1.249 -7.894 1.00 78.56 188 ASP A O 1
ATOM 1535 N N . GLY A 1 189 ? 16.592 0.766 -5.709 1.00 83.06 189 GLY A N 1
ATOM 1536 C CA . GLY A 1 189 ? 17.873 0.057 -5.657 1.00 83.06 189 GLY A CA 1
ATOM 1537 C C . GLY A 1 189 ? 17.908 -1.215 -6.511 1.00 83.06 189 GLY A C 1
ATOM 1538 O O . GLY A 1 189 ? 18.871 -1.424 -7.252 1.00 83.06 189 GLY A O 1
ATOM 1539 N N . LEU A 1 190 ? 16.858 -2.040 -6.447 1.00 85.31 190 LEU A N 1
ATOM 1540 C CA . LEU A 1 190 ? 16.702 -3.241 -7.271 1.00 85.31 190 LEU A CA 1
ATOM 1541 C C . LEU A 1 190 ? 16.687 -2.872 -8.754 1.00 85.31 190 LEU A C 1
ATOM 1543 O O . LEU A 1 190 ? 17.430 -3.438 -9.550 1.00 85.31 190 LEU A O 1
ATOM 1547 N N . VAL A 1 191 ? 15.890 -1.867 -9.104 1.00 79.31 191 VAL A N 1
ATOM 1548 C CA . VAL A 1 191 ? 15.789 -1.336 -10.454 1.00 79.31 191 VAL A CA 1
ATOM 1549 C C . VAL A 1 191 ? 17.157 -0.880 -10.942 1.00 79.31 191 VAL A C 1
ATOM 1551 O O . VAL A 1 191 ? 17.593 -1.328 -12.003 1.00 79.31 191 VAL A O 1
ATOM 1554 N N . VAL A 1 192 ? 17.854 -0.014 -10.194 1.00 79.50 192 VAL A N 1
ATOM 1555 C CA . VAL A 1 192 ? 19.208 0.457 -10.524 1.00 79.50 192 VAL A CA 1
ATOM 1556 C C . VAL A 1 192 ? 20.139 -0.722 -10.764 1.00 79.50 192 VAL A C 1
ATOM 1558 O O . VAL A 1 192 ? 20.680 -0.789 -11.862 1.00 79.50 192 VAL A O 1
ATOM 1561 N N . GLY A 1 193 ? 20.247 -1.650 -9.810 1.00 83.12 193 GLY A N 1
ATOM 1562 C CA . GLY A 1 193 ? 21.172 -2.783 -9.857 1.00 83.12 193 GLY A CA 1
ATOM 1563 C C . GLY A 1 193 ? 20.911 -3.782 -10.986 1.00 83.12 193 GLY A C 1
ATOM 1564 O O . GLY A 1 193 ? 21.865 -4.219 -11.621 1.00 83.12 193 GLY A O 1
ATOM 1565 N N . SER A 1 194 ? 19.648 -4.115 -11.272 1.00 84.25 194 SER A N 1
ATOM 1566 C CA . SER A 1 194 ? 19.301 -5.133 -12.273 1.00 84.25 194 SER A CA 1
ATOM 1567 C C . SER A 1 194 ? 19.647 -4.716 -13.700 1.00 84.25 194 SER A C 1
ATOM 1569 O O . SER A 1 194 ? 20.133 -5.534 -14.469 1.00 84.25 194 SER A O 1
ATOM 1571 N N . PHE A 1 195 ? 19.436 -3.449 -14.062 1.00 79.00 195 PHE A N 1
ATOM 1572 C CA . PHE A 1 195 ? 19.566 -3.012 -15.462 1.00 79.00 195 PHE A CA 1
ATOM 1573 C C . PHE A 1 195 ? 20.875 -2.278 -15.774 1.00 79.00 195 PHE A C 1
ATOM 1575 O O . PHE A 1 195 ? 21.011 -1.710 -16.859 1.00 79.00 195 PHE A O 1
ATOM 1582 N N . VAL A 1 196 ? 21.844 -2.260 -14.849 1.00 78.69 196 VAL A N 1
ATOM 1583 C CA . VAL A 1 196 ? 23.177 -1.702 -15.135 1.00 78.69 196 VAL A CA 1
ATOM 1584 C C . VAL A 1 196 ? 23.819 -2.485 -16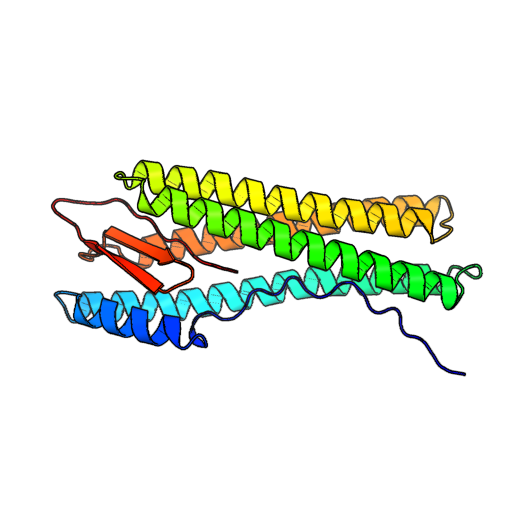.280 1.00 78.69 196 VAL A C 1
ATOM 1586 O O . VAL A 1 196 ? 24.006 -3.692 -16.180 1.00 78.69 196 VAL A O 1
ATOM 1589 N N . GLY A 1 197 ? 24.179 -1.793 -17.364 1.00 74.00 197 GLY A N 1
ATOM 1590 C CA . GLY A 1 197 ? 24.843 -2.414 -18.515 1.00 74.00 197 GLY A CA 1
ATOM 1591 C C . GLY A 1 197 ? 23.943 -3.310 -19.374 1.00 74.00 197 GLY A C 1
ATOM 1592 O O . GLY A 1 197 ? 24.461 -4.008 -20.240 1.00 74.00 197 GLY A O 1
ATOM 1593 N N . SER A 1 198 ? 22.623 -3.295 -19.148 1.00 75.94 198 SER A N 1
ATOM 1594 C CA . SER A 1 198 ? 21.640 -3.978 -20.002 1.00 75.94 198 SER A CA 1
ATOM 1595 C C . SER A 1 198 ? 21.113 -3.061 -21.112 1.00 75.94 198 SER A C 1
ATOM 1597 O O . SER A 1 198 ? 21.227 -1.836 -21.016 1.00 75.94 198 SER A O 1
ATOM 1599 N N . ASN A 1 199 ? 20.478 -3.644 -22.135 1.00 70.94 199 ASN A N 1
ATOM 1600 C CA . ASN A 1 199 ? 19.785 -2.869 -23.177 1.00 70.94 199 ASN A CA 1
ATOM 1601 C C . ASN A 1 199 ? 18.400 -2.366 -22.729 1.00 70.94 199 ASN A C 1
ATOM 1603 O O . ASN A 1 199 ? 17.760 -1.593 -23.444 1.00 70.94 199 ASN A O 1
ATOM 1607 N N . ILE A 1 200 ? 17.936 -2.812 -21.557 1.00 69.62 200 ILE A N 1
ATOM 1608 C CA . ILE A 1 200 ? 16.640 -2.461 -20.980 1.00 69.62 200 ILE A CA 1
ATOM 1609 C C . ILE A 1 200 ? 16.739 -1.080 -20.340 1.00 69.62 200 ILE A C 1
ATOM 1611 O O . ILE A 1 200 ? 17.511 -0.858 -19.401 1.00 69.62 200 ILE A O 1
ATOM 1615 N N . THR A 1 201 ? 15.924 -0.152 -20.831 1.00 65.44 201 THR A N 1
ATOM 1616 C CA . THR A 1 201 ? 15.874 1.214 -20.307 1.00 65.44 201 THR A CA 1
ATOM 1617 C C . THR A 1 201 ? 14.758 1.427 -19.336 1.00 65.44 201 THR A C 1
ATOM 1619 O O . THR A 1 201 ? 14.981 2.181 -18.408 1.00 65.44 201 THR A O 1
ATOM 1622 N N . ALA A 1 202 ? 13.609 0.779 -19.516 1.00 65.94 202 ALA A N 1
ATOM 1623 C CA . ALA A 1 202 ? 12.421 0.918 -18.684 1.00 65.94 202 ALA A CA 1
ATOM 1624 C C . ALA A 1 202 ? 11.545 -0.345 -18.787 1.00 65.94 202 ALA A C 1
ATOM 1626 O O . ALA A 1 202 ? 11.586 -1.059 -19.786 1.00 65.94 202 ALA A O 1
ATOM 1627 N N . ILE A 1 203 ? 10.738 -0.626 -17.762 1.00 63.81 203 ILE A N 1
ATOM 1628 C CA . ILE A 1 203 ? 9.774 -1.738 -17.728 1.00 63.81 203 ILE A CA 1
ATOM 1629 C C . ILE A 1 203 ? 8.474 -1.283 -17.078 1.00 63.81 203 ILE A C 1
ATOM 1631 O O . ILE A 1 203 ? 8.327 -1.366 -15.877 1.00 63.81 203 ILE A O 1
ATOM 1635 N N . THR A 1 204 ? 7.481 -0.857 -17.829 1.00 64.50 204 THR A N 1
ATOM 1636 C CA . THR A 1 204 ? 6.206 -0.386 -17.281 1.00 64.50 204 THR A CA 1
ATOM 1637 C C . THR A 1 204 ? 5.219 -1.551 -17.071 1.00 64.50 204 THR A C 1
ATOM 1639 O O . THR A 1 204 ? 4.801 -2.162 -18.048 1.00 64.50 204 THR A O 1
ATOM 1642 N N . GLU A 1 205 ? 4.798 -1.873 -15.839 1.00 55.94 205 GLU A N 1
ATOM 1643 C CA . GLU A 1 205 ? 3.671 -2.795 -15.572 1.00 55.94 205 GLU A CA 1
ATOM 1644 C C . GLU A 1 205 ? 2.308 -2.082 -15.616 1.00 55.94 205 GLU A C 1
ATOM 1646 O O . GLU A 1 205 ? 2.024 -1.162 -14.858 1.00 55.94 205 GLU A O 1
ATOM 1651 N N . LEU A 1 206 ? 1.411 -2.543 -16.468 1.00 57.44 206 LEU A N 1
ATOM 1652 C CA . LEU A 1 206 ? 0.024 -2.095 -16.541 1.00 57.44 206 LEU A CA 1
ATOM 1653 C C . LEU A 1 206 ? -0.878 -3.181 -15.932 1.00 57.44 206 LEU A C 1
ATOM 1655 O O . LEU A 1 206 ? -0.521 -4.357 -15.927 1.00 57.44 206 LEU A O 1
ATOM 1659 N N . ARG A 1 207 ? -2.109 -2.850 -15.515 1.00 52.25 207 ARG A N 1
ATOM 1660 C CA . ARG A 1 207 ? -3.130 -3.815 -15.035 1.00 52.25 207 ARG A CA 1
ATOM 1661 C C . ARG A 1 207 ? -3.340 -5.036 -15.925 1.00 52.25 207 ARG A C 1
ATOM 1663 O O . ARG A 1 207 ? -3.886 -6.025 -15.438 1.00 52.25 207 ARG A O 1
ATOM 1670 N N . HIS A 1 208 ? -2.944 -4.964 -17.191 1.00 52.31 208 HIS A N 1
ATOM 1671 C CA . HIS A 1 208 ? -3.120 -6.016 -18.182 1.00 52.31 208 HIS A CA 1
ATOM 1672 C C . HIS A 1 208 ? -1.802 -6.546 -18.768 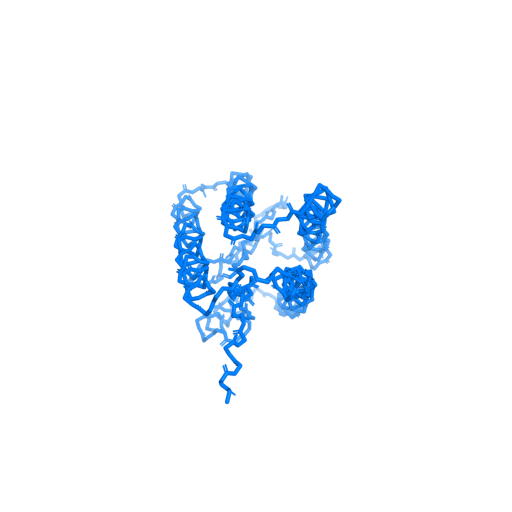1.00 52.31 208 HIS A C 1
ATOM 1674 O O . HIS A 1 208 ? -1.873 -7.323 -19.712 1.00 52.31 208 HIS A O 1
ATOM 1680 N N . GLY A 1 209 ? -0.627 -6.159 -18.251 1.00 54.59 209 GLY A N 1
ATOM 1681 C CA . GLY A 1 209 ? 0.632 -6.723 -18.740 1.00 54.59 209 GLY A CA 1
ATOM 1682 C C . GLY A 1 209 ? 1.896 -5.931 -18.430 1.00 54.59 209 GLY A C 1
ATOM 1683 O O . GLY A 1 209 ? 1.897 -5.019 -17.614 1.00 54.59 209 GLY A O 1
ATOM 1684 N N . ILE A 1 210 ? 2.989 -6.295 -19.095 1.00 62.94 210 ILE A N 1
ATOM 1685 C CA . ILE A 1 210 ? 4.306 -5.669 -18.958 1.00 62.94 210 ILE A CA 1
ATOM 1686 C C . ILE A 1 210 ? 4.686 -5.063 -20.305 1.00 62.94 210 ILE A C 1
ATOM 1688 O O . ILE A 1 210 ? 4.657 -5.745 -21.325 1.00 62.94 210 ILE A O 1
ATOM 1692 N N . GLN A 1 211 ? 5.097 -3.801 -20.300 1.00 63.06 211 GLN A N 1
ATOM 1693 C CA . GLN A 1 211 ? 5.713 -3.1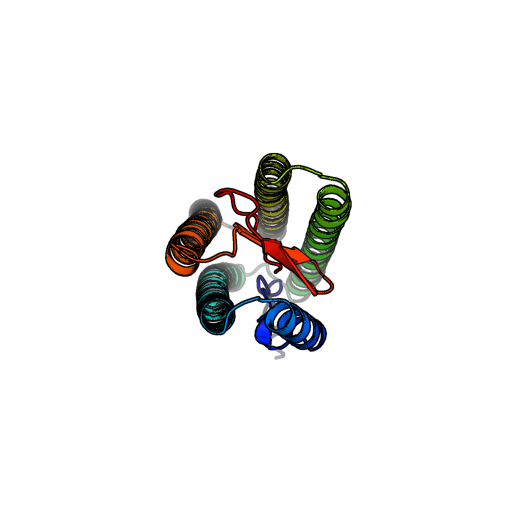37 -21.439 1.00 63.06 211 GLN A CA 1
ATOM 1694 C C . GLN A 1 211 ? 7.195 -2.905 -21.141 1.00 63.06 211 GLN A C 1
ATOM 1696 O O . GLN A 1 211 ? 7.535 -2.222 -20.181 1.00 63.06 211 GLN A O 1
ATOM 1701 N N . VAL A 1 212 ? 8.083 -3.448 -21.971 1.00 62.56 212 VAL A N 1
ATOM 1702 C CA . VAL A 1 212 ? 9.532 -3.216 -21.871 1.00 62.56 212 VAL A CA 1
ATOM 1703 C C . VAL A 1 212 ? 9.945 -2.216 -22.942 1.00 62.56 212 VAL A C 1
ATOM 1705 O O . VAL A 1 212 ? 9.597 -2.385 -24.110 1.00 62.56 212 VAL A O 1
ATOM 1708 N N . GLU A 1 213 ? 10.672 -1.176 -22.545 1.00 63.75 213 GLU A N 1
ATOM 1709 C CA . GLU A 1 213 ? 11.268 -0.210 -23.468 1.00 63.75 213 GLU A CA 1
ATOM 1710 C C . GLU A 1 213 ? 12.782 -0.448 -23.562 1.00 63.75 213 GLU A C 1
ATOM 1712 O O . GLU A 1 213 ? 13.437 -0.863 -22.596 1.00 63.75 213 GLU A O 1
ATOM 1717 N N . PHE A 1 214 ? 13.329 -0.195 -24.751 1.00 62.41 214 PHE A N 1
ATOM 1718 C CA . PHE A 1 214 ? 14.730 -0.426 -25.096 1.00 62.41 214 PHE A CA 1
ATOM 1719 C C . PHE A 1 214 ? 15.472 0.898 -25.295 1.00 62.41 214 PHE A C 1
ATOM 1721 O O . PHE A 1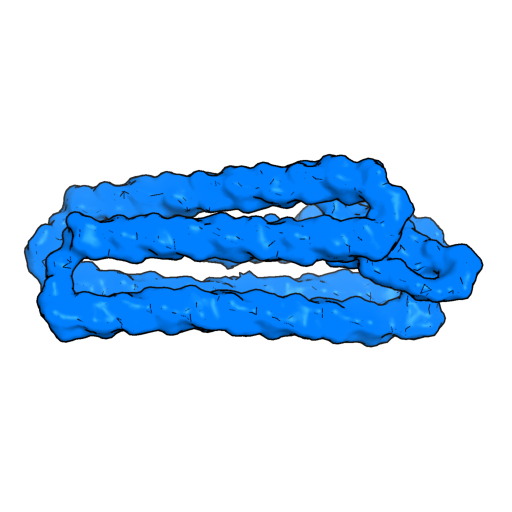 214 ? 14.863 1.939 -25.544 1.00 62.41 214 PHE A O 1
ATOM 1728 N N . ASN A 1 215 ? 16.798 0.864 -25.171 1.00 58.22 215 ASN A N 1
ATOM 1729 C CA . ASN A 1 215 ? 17.653 1.990 -25.545 1.00 58.22 215 ASN A CA 1
ATOM 1730 C C . ASN A 1 215 ? 17.656 2.186 -27.062 1.00 58.22 215 ASN A C 1
ATOM 1732 O O . ASN A 1 215 ? 17.927 1.226 -27.778 1.00 58.22 215 ASN A O 1
ATOM 1736 N N . ASP A 1 216 ? 17.526 3.439 -27.504 1.00 56.69 216 ASP A N 1
ATOM 1737 C CA . ASP A 1 216 ? 18.143 3.854 -28.766 1.00 56.69 216 ASP A CA 1
ATOM 1738 C C . ASP A 1 216 ? 19.584 4.360 -28.529 1.00 56.69 216 ASP A C 1
ATOM 1740 O O . ASP A 1 216 ? 20.451 3.929 -29.270 1.00 56.69 216 ASP A O 1
ATOM 1744 N N . ASP A 1 217 ? 19.900 5.127 -27.458 1.00 45.91 217 ASP A N 1
ATOM 1745 C CA . ASP A 1 217 ? 21.268 5.674 -27.227 1.00 45.91 217 ASP A CA 1
ATOM 1746 C C . ASP A 1 217 ? 21.686 5.990 -25.753 1.00 45.91 217 ASP A C 1
ATOM 1748 O O . ASP A 1 217 ? 22.742 6.587 -25.533 1.00 45.91 217 ASP A O 1
ATOM 1752 N N . GLY A 1 218 ? 20.941 5.590 -24.708 1.00 36.78 218 GLY A N 1
ATOM 1753 C CA . GLY A 1 218 ? 21.461 5.583 -23.320 1.00 36.78 218 GLY A CA 1
ATOM 1754 C C . GLY A 1 218 ? 20.658 6.326 -22.233 1.00 36.78 218 GLY A C 1
ATOM 1755 O O . GLY A 1 218 ? 20.960 7.468 -21.905 1.00 36.78 218 GLY A O 1
ATOM 1756 N N . VAL A 1 219 ? 19.788 5.552 -21.561 1.00 41.75 219 VAL A N 1
ATOM 1757 C CA . VAL A 1 219 ? 19.251 5.629 -20.173 1.00 41.75 219 VAL A CA 1
ATOM 1758 C C . VAL A 1 219 ? 18.104 6.613 -19.859 1.00 41.75 219 VAL A C 1
ATOM 1760 O O . VAL A 1 219 ? 18.340 7.808 -19.738 1.00 41.75 219 VAL A O 1
ATOM 1763 N N . GLN A 1 220 ? 16.917 6.073 -19.506 1.00 42.66 220 GLN A N 1
ATOM 1764 C CA . GLN A 1 220 ? 16.152 6.379 -18.267 1.00 42.66 220 GLN A CA 1
ATOM 1765 C C . GLN A 1 220 ? 14.926 5.444 -18.079 1.00 42.66 220 GLN A C 1
ATOM 1767 O O . GLN A 1 220 ? 14.364 4.964 -19.057 1.00 42.66 220 GLN A O 1
ATOM 1772 N N . LYS A 1 221 ? 14.547 5.161 -16.815 1.00 47.97 221 LYS A N 1
ATOM 1773 C CA . LYS A 1 221 ? 13.666 4.047 -16.378 1.00 47.97 221 LYS A CA 1
ATOM 1774 C C . LYS A 1 221 ? 12.236 4.451 -16.023 1.00 47.97 221 LYS A C 1
ATOM 1776 O O . LYS A 1 221 ? 12.040 5.383 -15.255 1.00 47.97 221 LYS A O 1
ATOM 1781 N N . VAL A 1 222 ? 11.259 3.643 -16.442 1.00 47.91 222 VAL A N 1
ATOM 1782 C CA . VAL A 1 222 ? 9.883 3.624 -15.908 1.00 47.91 222 VAL A CA 1
ATOM 1783 C C . VAL A 1 222 ? 9.549 2.198 -15.514 1.00 47.91 222 VAL A C 1
ATOM 1785 O O . VAL A 1 222 ? 9.464 1.357 -16.400 1.00 47.91 222 VAL A O 1
ATOM 1788 N N . ILE A 1 223 ? 9.359 1.936 -14.214 1.00 50.44 223 ILE A N 1
ATOM 1789 C CA . ILE A 1 223 ? 8.700 0.714 -13.744 1.00 50.44 223 ILE A CA 1
ATOM 1790 C C . ILE A 1 223 ? 7.450 1.023 -12.944 1.00 50.44 223 ILE A C 1
ATOM 1792 O O . ILE A 1 223 ? 7.527 1.565 -11.844 1.00 50.44 223 ILE A O 1
ATOM 1796 N N . LEU A 1 224 ? 6.298 0.692 -13.527 1.00 48.16 224 LEU A N 1
ATOM 1797 C CA . LEU A 1 224 ? 5.033 0.614 -12.807 1.00 48.16 224 LEU A CA 1
ATOM 1798 C C . LEU A 1 224 ? 4.922 -0.753 -12.166 1.00 48.16 224 LEU A C 1
ATOM 1800 O O . LEU A 1 224 ? 5.451 -1.705 -12.719 1.00 48.16 224 LEU A O 1
ATOM 1804 N N . ILE A 1 225 ? 4.264 -0.802 -11.015 1.00 46.16 225 ILE A N 1
ATOM 1805 C CA . ILE A 1 225 ? 4.102 -1.964 -10.152 1.00 46.16 225 ILE A CA 1
ATOM 1806 C C . ILE A 1 225 ? 2.759 -1.802 -9.433 1.00 46.16 225 ILE A C 1
ATOM 1808 O O . ILE A 1 225 ? 2.518 -0.755 -8.822 1.00 46.16 225 ILE A O 1
ATOM 1812 N N . LYS A 1 226 ? 1.882 -2.806 -9.534 1.00 37.34 226 LYS A N 1
ATOM 1813 C CA . LYS A 1 226 ? 0.508 -2.772 -9.008 1.00 37.34 226 LYS A CA 1
ATOM 1814 C C . LYS A 1 226 ? 0.376 -3.439 -7.624 1.00 37.34 226 LYS A C 1
ATOM 1816 O O . LYS A 1 226 ? 1.155 -4.324 -7.281 1.00 37.34 226 LYS A O 1
ATOM 1821 N N . PHE A 1 227 ? -0.633 -3.024 -6.848 1.00 38.09 227 PHE A N 1
ATOM 1822 C CA . PHE A 1 227 ? -1.027 -3.593 -5.548 1.00 38.09 227 PHE A CA 1
ATOM 1823 C C . PHE A 1 227 ? -2.333 -4.391 -5.637 1.00 38.09 227 PHE A C 1
ATOM 1825 O O . PHE A 1 227 ? -3.248 -3.931 -6.362 1.00 38.09 227 PHE A O 1
#